Protein AF-A0A377N8A3-F1 (afdb_monomer)

Sequence (223 aa):
MKSSDDNIGCAKEADVVVLAVKPQLMADVCKTLQKDVDFSGKLVLSIAAGVKVARFKELLGDNLNIVRIMPNTPSLVGQGMSGLYAPEEVGQQDRDYTSDLMTAVGKVCWVDSEDGINHVIAAAGSAPAYFFLFMEAMQAEAERLGFSTDTARMLVEQAASGASALVAASPDTPLSTLRENVTSKGGTTFEALKVFTDQKLPEIVSQAMQAAIKRAQEMEKLF

Secondary structure (DSSP, 8-s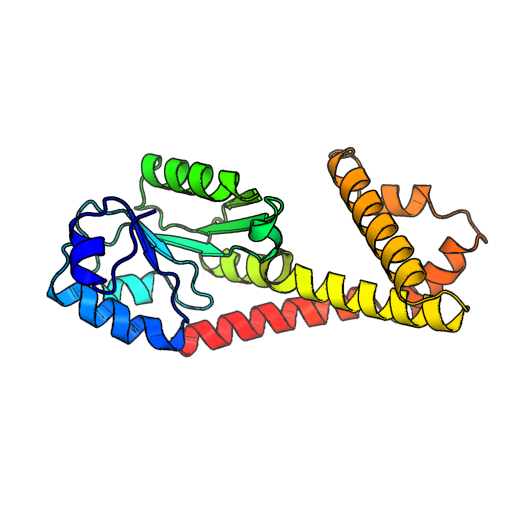tate):
----S-HHHHHHH-SEEEE-S-HHHHHHHHHHHHHH---TTPEEEE--TT--HHHHHHHH-TT-EEEEEE--GGGGGT-EEEEEE--TTS-HHHHHHHHHHHHTTEEEEE-SSTTHHHHHIIIIISHHHHHHHHHHHHHHHHHHTT--HHHHHHHHHHHHHHHHHHHHH-TTS-HHHHHHHT--TTSHHHHHHHHHHHTTHHHHHHHHHHHHHHHHHHHTTT-

Structure (mmCIF, N/CA/C/O backbone):
data_AF-A0A377N8A3-F1
#
_entry.id   AF-A0A377N8A3-F1
#
loop_
_atom_site.group_PDB
_atom_site.id
_atom_site.type_symbol
_atom_site.label_atom_id
_atom_site.label_alt_id
_atom_site.label_comp_id
_atom_site.label_asym_id
_atom_site.label_entity_id
_atom_site.label_seq_id
_atom_site.pdbx_PDB_ins_code
_atom_site.Cartn_x
_atom_site.Cartn_y
_atom_site.Cartn_z
_atom_site.occupancy
_atom_site.B_iso_or_equiv
_atom_site.auth_seq_id
_atom_site.auth_comp_id
_atom_site.auth_asym_id
_atom_site.auth_atom_id
_atom_site.pdbx_PDB_model_num
ATOM 1 N N . MET A 1 1 ? -12.073 -22.723 9.465 1.00 58.19 1 MET A N 1
ATOM 2 C CA . MET A 1 1 ? -12.726 -21.398 9.462 1.00 58.19 1 MET A CA 1
ATOM 3 C C . MET A 1 1 ? -14.223 -21.637 9.606 1.00 58.19 1 MET A C 1
ATOM 5 O O . MET A 1 1 ? -14.750 -22.431 8.838 1.00 58.19 1 MET A O 1
ATOM 9 N N . LYS A 1 2 ? -14.873 -21.076 10.631 1.00 79.56 2 LYS A N 1
ATOM 10 C CA . LYS A 1 2 ? -16.340 -21.088 10.747 1.00 79.56 2 LYS A CA 1
ATOM 11 C C . LYS A 1 2 ? -16.850 -19.800 10.102 1.00 79.56 2 LYS A C 1
ATOM 13 O O . LYS A 1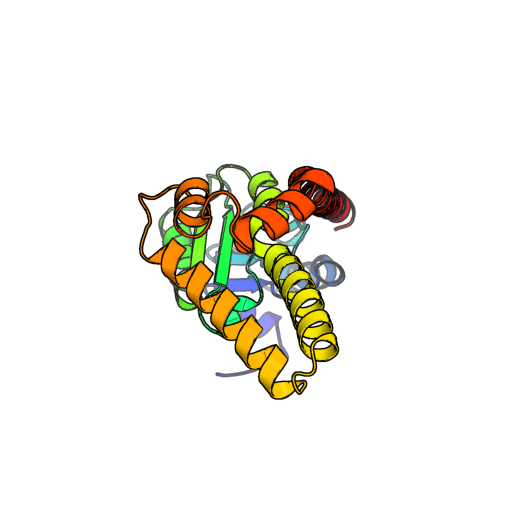 2 ? -16.309 -18.741 10.398 1.00 79.56 2 LYS A O 1
ATOM 18 N N . SER A 1 3 ? -17.828 -19.898 9.212 1.00 88.50 3 SER A N 1
ATOM 19 C CA . SER A 1 3 ? -18.526 -18.749 8.628 1.00 88.50 3 SER A CA 1
ATOM 20 C C . SER A 1 3 ? -19.939 -18.681 9.196 1.00 88.50 3 SER A C 1
ATOM 22 O O . SER A 1 3 ? -20.564 -19.724 9.384 1.00 88.50 3 SER A O 1
ATOM 24 N N . SER A 1 4 ? -20.431 -17.472 9.436 1.00 92.88 4 SER A N 1
ATOM 25 C CA . SER A 1 4 ? -21.786 -17.194 9.914 1.00 92.88 4 SER A CA 1
ATOM 26 C C . SER A 1 4 ? -22.353 -16.010 9.134 1.00 92.88 4 SER A C 1
ATOM 28 O O . SER A 1 4 ? -21.588 -15.155 8.683 1.00 92.88 4 SER A O 1
ATOM 30 N N . ASP A 1 5 ? -23.670 -15.965 8.973 1.00 94.38 5 ASP A N 1
ATOM 31 C CA . ASP A 1 5 ? -24.422 -14.809 8.475 1.00 94.38 5 ASP A CA 1
ATOM 32 C C . ASP A 1 5 ? -24.888 -13.870 9.608 1.00 94.38 5 ASP A C 1
ATOM 34 O O . ASP A 1 5 ? -25.391 -12.779 9.341 1.00 94.38 5 ASP A O 1
ATOM 38 N N . ASP A 1 6 ? -24.660 -14.251 10.869 1.00 95.19 6 ASP A N 1
ATOM 39 C CA . ASP A 1 6 ? -24.940 -13.440 12.054 1.00 95.19 6 ASP A CA 1
ATOM 40 C C . ASP A 1 6 ? -23.701 -12.657 12.520 1.00 95.19 6 ASP A C 1
ATOM 42 O O . ASP A 1 6 ? -22.869 -13.141 13.296 1.00 95.19 6 ASP A O 1
ATOM 46 N N . ASN A 1 7 ? -23.596 -11.405 12.067 1.00 95.88 7 ASN A N 1
ATOM 47 C CA . ASN A 1 7 ? -22.535 -10.490 12.493 1.00 95.88 7 ASN A CA 1
ATOM 48 C C . ASN A 1 7 ? -22.577 -10.192 14.002 1.00 95.88 7 ASN A C 1
ATOM 50 O O . ASN A 1 7 ? -21.521 -10.006 14.608 1.00 95.88 7 ASN A O 1
ATOM 54 N N . ILE A 1 8 ? -23.769 -10.123 14.609 1.00 96.62 8 ILE A N 1
ATOM 55 C CA . ILE A 1 8 ? -23.936 -9.754 16.022 1.00 96.62 8 ILE A CA 1
ATOM 56 C C . ILE A 1 8 ? -23.429 -10.889 16.907 1.00 96.62 8 ILE A C 1
ATOM 58 O O . ILE A 1 8 ? -22.638 -10.642 17.818 1.00 96.62 8 ILE A O 1
ATOM 62 N N . GLY A 1 9 ? -23.849 -12.126 16.626 1.00 96.19 9 GLY A N 1
ATOM 63 C CA . GLY A 1 9 ? -23.375 -13.316 17.330 1.00 96.19 9 GLY A CA 1
ATOM 64 C C . GLY A 1 9 ? -21.852 -13.436 17.282 1.00 96.19 9 GLY A C 1
ATOM 65 O O . GLY A 1 9 ? -21.210 -13.546 18.326 1.00 96.19 9 GLY A O 1
ATOM 66 N N . CYS A 1 10 ? -21.259 -13.291 16.091 1.00 95.69 10 CYS A N 1
ATOM 67 C CA . CYS A 1 10 ? -19.803 -13.303 15.924 1.00 95.69 10 CYS A CA 1
ATOM 68 C C . CYS A 1 10 ? -19.102 -12.203 16.736 1.00 95.69 10 CYS A C 1
ATOM 70 O O . CYS A 1 10 ? -18.108 -12.469 17.407 1.00 95.69 10 CYS A O 1
ATOM 72 N N . ALA A 1 11 ? -19.608 -10.967 16.695 1.00 96.06 11 ALA A N 1
ATOM 73 C CA . ALA A 1 11 ? -18.985 -9.841 17.389 1.00 96.06 11 ALA A CA 1
ATOM 74 C C . ALA A 1 11 ? -19.103 -9.936 18.922 1.00 96.06 11 ALA A C 1
ATOM 76 O O . ALA A 1 11 ? -18.207 -9.479 19.634 1.00 96.06 11 ALA A O 1
ATOM 77 N N . LYS A 1 12 ? -20.169 -10.556 19.449 1.00 95.88 12 LYS A N 1
ATOM 78 C CA . LYS A 1 12 ? -20.318 -10.821 20.891 1.00 95.88 12 LYS A CA 1
ATOM 79 C C . LYS A 1 12 ? -19.225 -11.753 21.411 1.00 95.88 12 LYS A C 1
ATOM 81 O O . LYS A 1 12 ? -18.636 -11.462 22.452 1.00 95.88 12 LYS A O 1
ATOM 86 N N . GLU A 1 13 ? -18.941 -12.826 20.678 1.00 94.88 13 GLU A N 1
ATOM 87 C CA . GLU A 1 13 ? -17.957 -13.847 21.064 1.00 94.88 13 GLU A CA 1
ATOM 88 C C . GLU A 1 13 ? -16.502 -13.433 20.803 1.00 94.88 13 GLU A C 1
ATOM 90 O O . GLU A 1 13 ? -15.593 -13.994 21.406 1.00 94.88 13 GLU A O 1
ATOM 95 N N . ALA A 1 14 ? -16.265 -12.471 19.909 1.00 96.00 14 ALA A N 1
ATOM 96 C CA . ALA A 1 14 ? -14.920 -12.091 19.498 1.00 96.00 14 ALA A CA 1
ATOM 97 C C . ALA A 1 14 ? -14.237 -11.125 20.480 1.00 96.00 14 ALA A C 1
ATOM 99 O O . ALA A 1 14 ? -14.822 -10.113 20.865 1.00 96.00 14 ALA A O 1
ATOM 100 N N . ASP A 1 15 ? -12.968 -11.376 20.800 1.00 96.62 15 ASP A N 1
ATOM 101 C CA . ASP A 1 15 ? -12.103 -10.408 21.496 1.00 96.62 15 ASP A CA 1
ATOM 102 C C . ASP A 1 15 ? -11.636 -9.282 20.553 1.00 96.62 15 ASP A C 1
ATOM 104 O O . ASP A 1 15 ? -11.446 -8.136 20.965 1.00 96.62 15 ASP A O 1
ATOM 108 N N . VAL A 1 16 ? -11.498 -9.605 19.260 1.00 97.75 16 VAL A N 1
ATOM 109 C CA . VAL A 1 16 ? -11.059 -8.693 18.197 1.00 97.75 16 VAL A CA 1
ATOM 110 C C . VAL A 1 16 ? -12.071 -8.699 17.056 1.00 97.75 16 VAL A C 1
ATOM 112 O O . VAL A 1 16 ? -12.385 -9.751 16.498 1.00 97.75 16 VAL A O 1
ATOM 115 N N . VAL A 1 17 ? -12.554 -7.519 16.666 1.00 97.75 17 VAL A N 1
ATOM 116 C CA . VAL A 1 17 ? -13.550 -7.345 15.599 1.00 97.75 17 VAL A CA 1
ATOM 117 C C . VAL A 1 17 ? -12.931 -6.582 14.432 1.00 97.75 17 VAL A C 1
ATOM 119 O O . VAL A 1 17 ? -12.576 -5.414 14.565 1.00 97.75 17 VAL A O 1
ATOM 122 N N . VAL A 1 18 ? -12.842 -7.224 13.264 1.00 97.69 18 VAL A N 1
ATOM 123 C CA . VAL A 1 18 ? -12.347 -6.590 12.032 1.00 97.69 18 VAL A CA 1
ATOM 124 C C . VAL A 1 18 ? -13.515 -6.092 11.180 1.00 97.69 18 VAL A C 1
ATOM 126 O O . VAL A 1 18 ? -14.281 -6.876 10.619 1.00 97.69 18 VAL A O 1
ATOM 129 N N . LEU A 1 19 ? -13.630 -4.775 11.036 1.00 97.75 19 LEU A N 1
ATOM 130 C CA . LEU A 1 19 ? -14.599 -4.107 10.175 1.00 97.75 19 LEU A CA 1
ATOM 131 C C . LEU A 1 19 ? -14.043 -4.011 8.746 1.00 97.75 19 LEU A C 1
ATOM 133 O O . LEU A 1 19 ? -13.264 -3.117 8.409 1.00 97.75 19 LEU A O 1
ATOM 137 N N . ALA A 1 20 ? -14.463 -4.960 7.906 1.00 95.81 20 ALA A N 1
ATOM 138 C CA . ALA A 1 20 ? -13.988 -5.150 6.532 1.00 95.81 20 ALA A CA 1
ATOM 139 C C . ALA A 1 20 ? -15.075 -4.933 5.460 1.00 95.81 20 ALA A C 1
ATOM 141 O O . ALA A 1 20 ? -15.034 -5.522 4.380 1.00 95.81 20 ALA A O 1
ATOM 142 N N . VAL A 1 21 ? -16.072 -4.095 5.753 1.00 95.31 21 VAL A N 1
ATOM 143 C CA . VAL A 1 21 ? -17.125 -3.729 4.794 1.00 95.31 21 VAL A CA 1
ATOM 144 C C . VAL A 1 21 ? -16.750 -2.476 4.008 1.00 95.31 21 VAL A C 1
ATOM 146 O O . VAL A 1 21 ? -15.884 -1.695 4.406 1.00 95.31 21 VAL A O 1
ATOM 149 N N . LYS A 1 22 ? -17.426 -2.257 2.877 1.00 92.19 22 LYS A N 1
ATOM 150 C CA . LYS A 1 22 ? -17.252 -1.025 2.100 1.00 92.19 22 LYS A CA 1
ATOM 151 C C . LYS A 1 22 ? -17.605 0.206 2.959 1.00 92.19 22 LYS A C 1
ATOM 153 O O . LYS A 1 22 ? -18.608 0.139 3.672 1.00 92.19 22 LYS A O 1
ATOM 158 N N . PRO A 1 23 ? -16.880 1.339 2.845 1.00 91.94 23 PRO A N 1
ATOM 159 C CA . PRO A 1 23 ? -17.134 2.537 3.655 1.00 91.94 23 PRO A CA 1
ATOM 160 C C . PRO A 1 23 ? -18.592 3.018 3.628 1.00 91.94 23 PRO A C 1
ATOM 162 O O . PRO A 1 23 ? -19.126 3.408 4.659 1.00 91.94 23 PRO A O 1
ATOM 165 N N . GLN A 1 24 ? -19.276 2.889 2.482 1.00 92.44 24 GLN A N 1
ATOM 166 C CA . GLN A 1 24 ? -20.682 3.293 2.329 1.00 92.44 24 GLN A CA 1
ATOM 167 C C . GLN A 1 24 ? -21.650 2.500 3.221 1.00 92.44 24 GLN A C 1
ATOM 169 O O . GLN A 1 24 ? -22.734 2.984 3.516 1.00 92.44 24 GLN A O 1
ATOM 174 N N . LEU A 1 25 ? -21.279 1.279 3.618 1.00 95.00 25 LEU A N 1
ATOM 175 C CA . LEU A 1 25 ? -22.095 0.394 4.454 1.00 95.00 25 LEU A CA 1
ATOM 176 C C . LEU A 1 25 ? -21.713 0.479 5.937 1.00 95.00 25 LEU A C 1
ATOM 178 O O . LEU A 1 25 ? -22.373 -0.132 6.776 1.00 95.00 25 LEU A O 1
ATOM 182 N N . MET A 1 26 ? -20.641 1.205 6.271 1.00 96.19 26 MET A N 1
ATOM 183 C CA . MET A 1 26 ? -20.045 1.163 7.605 1.00 96.19 26 MET A CA 1
ATOM 184 C C . MET A 1 26 ? -21.010 1.669 8.679 1.00 96.19 26 MET A C 1
ATOM 186 O O . MET A 1 26 ? -21.158 1.035 9.718 1.00 96.19 26 MET A O 1
ATOM 190 N N . ALA A 1 27 ? -21.716 2.771 8.412 1.00 95.12 27 ALA A N 1
ATOM 191 C CA . ALA A 1 27 ? -22.668 3.341 9.362 1.00 95.12 27 ALA A CA 1
ATOM 192 C C . ALA A 1 27 ? -23.809 2.367 9.704 1.00 95.12 27 ALA A C 1
ATOM 194 O O . ALA A 1 27 ? -24.135 2.199 10.878 1.00 95.12 27 ALA A O 1
ATOM 195 N N . ASP A 1 28 ? -24.379 1.690 8.704 1.00 95.56 28 ASP A N 1
ATOM 196 C CA . ASP A 1 28 ? -25.485 0.746 8.903 1.00 95.56 28 ASP A CA 1
ATOM 197 C C . ASP A 1 28 ? -25.039 -0.503 9.675 1.00 95.56 28 ASP A C 1
ATOM 199 O O . ASP A 1 28 ? -25.738 -0.968 10.583 1.00 95.56 28 ASP A O 1
ATOM 203 N N . VAL A 1 29 ? -23.845 -1.017 9.359 1.00 96.44 29 VAL A N 1
ATOM 204 C CA . VAL A 1 29 ? -23.248 -2.157 10.066 1.00 96.44 29 VAL A CA 1
ATOM 205 C C . VAL A 1 29 ? -22.948 -1.787 11.516 1.00 96.44 29 VAL A C 1
ATOM 207 O O . VAL A 1 29 ? -23.413 -2.475 12.424 1.00 96.44 29 VAL A O 1
ATOM 210 N N . CYS A 1 30 ? -22.249 -0.674 11.755 1.00 96.50 30 CYS A N 1
ATOM 211 C CA . CYS A 1 30 ? -21.917 -0.231 13.107 1.00 96.50 30 CYS A CA 1
ATOM 212 C C . CYS A 1 30 ? -23.169 0.052 13.943 1.00 96.50 30 CYS A C 1
ATOM 214 O O . CYS A 1 30 ? -23.241 -0.387 15.084 1.00 96.50 30 CYS A O 1
ATOM 216 N N . LYS A 1 31 ? -24.195 0.695 13.371 1.00 94.25 31 LYS A N 1
ATOM 217 C CA . LYS A 1 31 ? -25.470 0.948 14.062 1.00 94.25 31 LYS A CA 1
ATOM 218 C C . LYS A 1 31 ? -26.193 -0.339 14.458 1.00 94.25 31 LYS A C 1
ATOM 220 O O . LYS A 1 31 ? -26.903 -0.363 15.460 1.00 94.25 31 LYS A O 1
ATOM 225 N N . THR A 1 32 ? -26.060 -1.393 13.659 1.00 95.06 32 THR A N 1
ATOM 226 C CA . THR A 1 32 ? -26.630 -2.706 13.983 1.00 95.06 32 THR A CA 1
ATOM 227 C C . THR A 1 32 ? -25.850 -3.369 15.115 1.00 95.06 32 THR A C 1
ATOM 229 O O . THR A 1 32 ? -26.459 -3.864 16.055 1.00 95.06 32 THR A O 1
ATOM 232 N N . LEU A 1 33 ? -24.516 -3.311 15.076 1.00 96.69 33 LEU A N 1
ATOM 233 C CA . LEU A 1 33 ? -23.656 -3.865 16.125 1.00 96.69 33 LEU A CA 1
ATOM 234 C C . LEU A 1 33 ? -23.819 -3.124 17.459 1.00 96.69 33 LEU A C 1
ATOM 236 O O . LEU A 1 33 ? -23.977 -3.764 18.489 1.00 96.69 33 LEU A O 1
ATOM 240 N N . GLN A 1 34 ? -23.848 -1.792 17.443 1.00 94.75 34 GLN A N 1
ATOM 241 C CA . GLN A 1 34 ? -23.906 -0.946 18.642 1.00 94.75 34 GLN A CA 1
ATOM 242 C C . GLN A 1 34 ? -25.146 -1.195 19.515 1.00 94.75 34 GLN A C 1
ATOM 244 O O . GLN A 1 34 ? -25.105 -0.961 20.719 1.00 94.75 34 GLN A O 1
ATOM 249 N N . LYS A 1 35 ? -26.244 -1.696 18.937 1.00 93.94 35 LYS A N 1
ATOM 250 C CA . LYS A 1 35 ? -27.460 -2.030 19.694 1.00 93.94 35 LYS A CA 1
ATOM 251 C C . LYS A 1 35 ? -27.292 -3.237 20.607 1.00 93.94 35 LYS A C 1
ATOM 253 O O . LYS A 1 35 ? -27.930 -3.292 21.653 1.00 93.94 35 LYS A O 1
ATOM 258 N N . ASP A 1 36 ? -26.485 -4.204 20.185 1.00 95.50 36 ASP A N 1
ATOM 259 C CA . A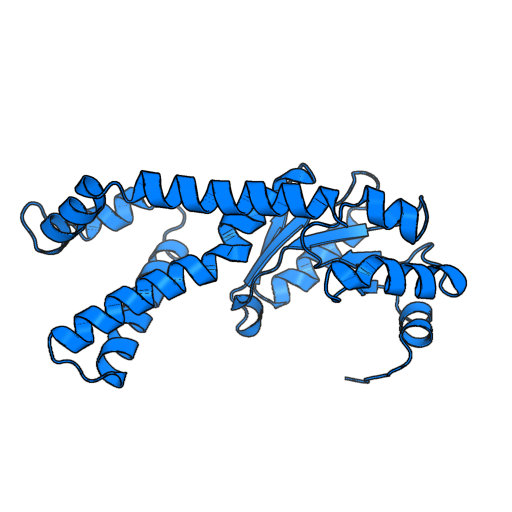SP A 1 36 ? -26.485 -5.548 20.759 1.00 95.50 36 ASP A CA 1
ATOM 260 C C . ASP A 1 36 ? -25.098 -6.013 21.217 1.00 95.50 36 ASP A C 1
ATOM 262 O O . ASP A 1 36 ? -25.003 -7.013 21.926 1.00 95.50 36 ASP A O 1
ATOM 266 N N . VAL A 1 37 ? -24.024 -5.328 20.823 1.00 96.38 37 VAL A N 1
ATOM 267 C CA . VAL A 1 37 ? -22.636 -5.701 21.114 1.00 96.38 37 VAL A CA 1
ATOM 268 C C . VAL A 1 37 ? -22.016 -4.670 22.049 1.00 96.38 37 VAL A C 1
ATOM 270 O O . VAL A 1 37 ? -21.941 -3.488 21.720 1.00 96.38 37 VAL A O 1
ATOM 273 N N . ASP A 1 38 ? -21.521 -5.134 23.195 1.00 94.56 38 ASP A N 1
ATOM 274 C CA . ASP A 1 38 ? -20.656 -4.333 24.058 1.00 94.56 38 ASP A CA 1
ATOM 275 C C . ASP A 1 38 ? -19.218 -4.391 23.534 1.00 94.56 38 ASP A C 1
ATOM 277 O O . ASP A 1 38 ? -18.608 -5.461 23.474 1.00 94.56 38 ASP A O 1
ATOM 281 N N . PHE A 1 39 ? -18.692 -3.239 23.126 1.00 95.25 39 PHE A N 1
ATOM 282 C CA . PHE A 1 39 ? -17.310 -3.098 22.665 1.00 95.25 39 PHE A CA 1
ATOM 283 C C . PHE A 1 39 ? -16.325 -2.800 23.800 1.00 95.25 39 PHE A C 1
ATOM 285 O O . PHE A 1 39 ? -15.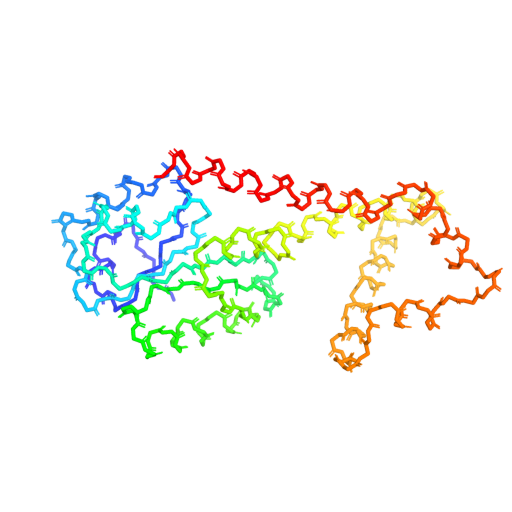121 -2.720 23.552 1.00 95.25 39 PHE A O 1
ATOM 292 N N . SER A 1 40 ? -16.795 -2.666 25.043 1.00 90.88 40 SER A N 1
ATOM 293 C CA . SER A 1 40 ? -15.918 -2.485 26.197 1.00 90.88 40 SER A CA 1
ATOM 294 C C . SER A 1 40 ? -14.982 -3.690 26.335 1.00 90.88 40 SER A C 1
ATOM 296 O O . SER A 1 40 ? -15.419 -4.829 26.475 1.00 90.88 40 SER A O 1
ATOM 298 N N . GLY A 1 41 ? -13.674 -3.438 26.268 1.00 89.75 41 GLY A N 1
ATOM 299 C CA . GLY A 1 41 ? -12.646 -4.480 26.344 1.00 89.75 41 GLY A CA 1
ATOM 300 C C . GLY A 1 41 ? -12.411 -5.267 25.050 1.00 89.75 41 GLY A C 1
ATOM 301 O O . GLY A 1 41 ? -11.592 -6.180 25.063 1.00 89.75 41 GLY A O 1
ATOM 302 N N . LYS A 1 42 ? -13.081 -4.921 23.942 1.00 96.62 42 LYS A N 1
ATOM 303 C CA . LYS A 1 42 ? -12.805 -5.489 22.614 1.00 96.62 42 LYS A CA 1
ATOM 304 C C . LYS A 1 42 ? -11.873 -4.576 21.825 1.00 96.62 42 LYS A C 1
ATOM 306 O O . LYS A 1 42 ? -11.978 -3.355 21.917 1.00 96.62 42 LYS A O 1
ATOM 311 N N . LEU A 1 43 ? -11.017 -5.163 20.994 1.00 98.31 43 LEU A N 1
ATOM 312 C CA . LEU A 1 43 ? -10.220 -4.426 20.014 1.00 98.31 43 LEU A CA 1
ATOM 313 C C . LEU A 1 43 ? -10.968 -4.360 18.680 1.00 98.31 43 LEU A C 1
ATOM 315 O O . LEU A 1 43 ? -11.309 -5.386 18.092 1.00 98.31 43 LEU A O 1
ATOM 319 N N . VAL A 1 44 ? -11.199 -3.153 18.171 1.00 98.44 44 VAL A N 1
ATOM 320 C CA . VAL A 1 44 ? -11.790 -2.939 16.848 1.00 98.44 44 VAL A CA 1
ATOM 321 C C . VAL A 1 44 ? -10.704 -2.582 15.845 1.00 98.44 44 VAL A C 1
ATOM 323 O O . VAL A 1 44 ? -9.955 -1.627 16.019 1.00 98.44 44 VAL A O 1
ATOM 326 N N . LEU A 1 45 ? -10.641 -3.331 14.751 1.00 98.62 45 LEU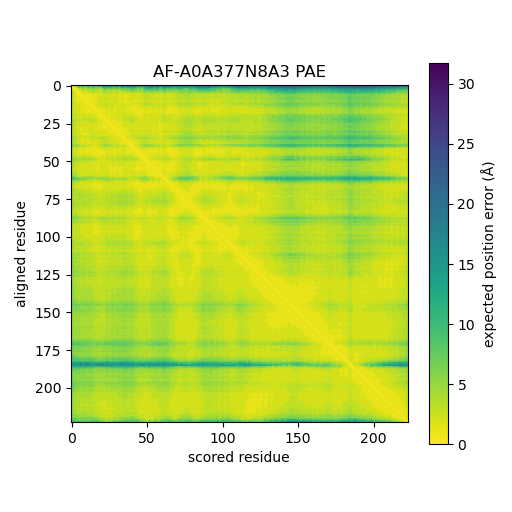 A N 1
ATOM 327 C CA . LEU A 1 45 ? -9.747 -3.065 13.631 1.00 98.62 45 LEU A CA 1
ATOM 328 C C . LEU A 1 45 ? -10.586 -2.638 12.433 1.00 98.62 45 LEU A C 1
ATOM 330 O O . LEU A 1 45 ? -11.546 -3.317 12.084 1.00 98.62 45 LEU A O 1
ATOM 334 N N . SER A 1 46 ? -10.237 -1.541 11.771 1.00 98.00 46 SER A N 1
ATOM 335 C CA . SER A 1 46 ? -10.957 -1.093 10.573 1.00 98.00 46 SER A CA 1
ATOM 336 C C . SER A 1 46 ? -10.025 -0.995 9.381 1.00 98.00 46 SER A C 1
ATOM 338 O O . SER A 1 46 ? -9.037 -0.269 9.444 1.00 98.00 46 SER A O 1
ATOM 340 N N . ILE A 1 47 ? -10.375 -1.672 8.283 1.00 96.44 47 ILE A N 1
ATOM 341 C CA . ILE A 1 47 ? -9.664 -1.561 6.997 1.00 96.44 47 ILE A CA 1
ATOM 342 C C . ILE A 1 47 ? -10.351 -0.596 6.016 1.00 96.44 47 ILE A C 1
ATOM 344 O O . ILE A 1 47 ? -10.018 -0.549 4.830 1.00 96.44 47 ILE A O 1
ATOM 348 N N . ALA A 1 48 ? -11.360 0.146 6.479 1.00 93.56 48 ALA A N 1
ATOM 349 C CA . ALA A 1 48 ? -12.143 1.024 5.624 1.00 93.56 48 ALA A CA 1
ATOM 350 C C . ALA A 1 48 ? -11.409 2.337 5.325 1.00 93.56 48 ALA A C 1
ATOM 352 O O . ALA A 1 48 ? -11.075 3.127 6.214 1.00 93.56 48 ALA A O 1
ATOM 353 N N . ALA A 1 49 ? -11.220 2.606 4.035 1.00 90.62 49 ALA A N 1
ATOM 354 C CA . ALA A 1 49 ? -10.707 3.884 3.576 1.00 90.62 49 ALA A CA 1
ATOM 355 C C . ALA A 1 49 ? -11.707 5.015 3.841 1.00 90.62 49 ALA A C 1
ATOM 357 O O . ALA A 1 49 ? -12.902 4.877 3.583 1.00 90.62 49 ALA A O 1
ATOM 358 N N . GLY A 1 50 ? -11.194 6.152 4.311 1.00 90.44 50 GLY A N 1
ATOM 359 C CA . GLY A 1 50 ? -11.983 7.368 4.480 1.00 90.44 50 GLY A CA 1
ATOM 360 C C . GLY A 1 50 ? -12.990 7.356 5.631 1.00 90.44 50 GLY A C 1
ATOM 361 O O . GLY A 1 50 ? -13.907 8.154 5.588 1.00 90.44 50 GLY A O 1
ATOM 362 N N . VAL A 1 51 ? -12.858 6.488 6.640 1.00 95.44 51 VAL A N 1
ATOM 363 C CA . VAL A 1 51 ? -13.678 6.564 7.867 1.00 95.44 51 VAL A CA 1
ATOM 364 C C . VAL A 1 51 ? -12.761 6.852 9.050 1.00 95.44 51 VAL A C 1
ATOM 366 O O . VAL A 1 51 ? -11.932 6.007 9.391 1.00 95.44 51 VAL A O 1
ATOM 369 N N . LYS A 1 52 ? -12.875 8.044 9.649 1.00 96.62 52 LYS A N 1
ATOM 370 C CA . LYS A 1 52 ? -12.013 8.467 10.765 1.00 96.62 52 LYS A CA 1
ATOM 371 C C . LYS A 1 52 ? -12.381 7.789 12.087 1.00 96.62 52 LYS A C 1
ATOM 373 O O . LYS A 1 52 ? -13.517 7.365 12.283 1.00 96.62 52 LYS A O 1
ATOM 378 N N . VAL A 1 53 ? -11.445 7.739 13.033 1.00 97.31 53 VAL A N 1
ATOM 379 C CA . VAL A 1 53 ? -11.657 7.216 14.391 1.00 97.31 53 VAL A CA 1
ATOM 380 C C . VAL A 1 53 ? -12.814 7.935 15.076 1.00 97.31 53 VAL A C 1
ATOM 382 O O . VAL A 1 53 ? -13.660 7.276 15.673 1.00 97.31 53 VAL A O 1
ATOM 385 N N . ALA A 1 54 ? -12.893 9.263 14.946 1.00 96.38 54 ALA A N 1
ATOM 386 C CA . ALA A 1 54 ? -13.997 10.046 15.502 1.00 96.38 54 ALA A CA 1
ATOM 387 C C . ALA A 1 54 ? -15.362 9.519 15.029 1.00 96.38 54 ALA A C 1
ATOM 389 O O . ALA A 1 54 ? -16.269 9.330 15.834 1.00 96.38 54 ALA A O 1
ATOM 390 N N . ARG A 1 55 ? -15.470 9.164 13.744 1.00 96.31 55 ARG A N 1
ATOM 391 C CA . ARG A 1 55 ? -16.692 8.601 13.174 1.00 96.31 55 ARG A CA 1
ATOM 392 C C . ARG A 1 55 ? -17.027 7.225 13.748 1.00 96.31 55 ARG A C 1
ATOM 394 O O . ARG A 1 55 ? -18.191 6.927 13.994 1.00 96.31 55 ARG A O 1
ATOM 401 N N . PHE A 1 56 ? -16.025 6.386 13.999 1.00 96.94 56 PHE A N 1
ATOM 402 C CA . PHE A 1 56 ? -16.242 5.112 14.686 1.00 96.94 56 PHE A CA 1
ATOM 403 C C . PHE A 1 56 ? -16.684 5.300 16.138 1.00 96.94 56 PHE A C 1
ATOM 405 O O . PHE A 1 56 ? -17.597 4.599 16.565 1.00 96.94 56 PHE A O 1
ATOM 412 N N . LYS A 1 57 ? -16.104 6.262 16.867 1.00 96.19 57 LYS A N 1
ATOM 413 C CA . LYS A 1 57 ? -16.529 6.606 18.232 1.00 96.19 57 LYS A CA 1
ATOM 414 C C . LYS A 1 57 ? -17.986 7.093 18.260 1.00 96.19 57 LYS A C 1
ATOM 416 O O . LYS A 1 57 ? -18.766 6.617 19.074 1.00 96.19 57 LYS A O 1
ATOM 421 N N . GLU A 1 58 ? -18.410 7.911 17.295 1.00 95.56 58 GLU A N 1
ATOM 422 C CA . GLU A 1 58 ? -19.827 8.296 17.148 1.00 95.56 58 GLU A CA 1
ATOM 423 C C . GLU A 1 58 ? -20.761 7.100 16.894 1.00 95.56 58 GLU A C 1
ATOM 425 O O . GLU A 1 58 ? -21.895 7.076 17.372 1.00 95.56 58 GLU A O 1
ATOM 430 N N . LEU A 1 59 ? -20.313 6.127 16.095 1.00 95.12 59 LEU A N 1
ATOM 431 C CA . LEU A 1 59 ? -21.137 4.996 15.667 1.00 95.12 59 LEU A CA 1
ATOM 432 C C . LEU A 1 59 ? -21.192 3.853 16.689 1.00 95.12 59 LEU A C 1
ATOM 434 O O . LEU A 1 59 ? -22.211 3.169 16.763 1.00 95.12 59 LEU A O 1
ATOM 438 N N . LEU A 1 60 ? -20.102 3.614 17.423 1.00 95.75 60 LEU A N 1
ATOM 439 C CA . LEU A 1 60 ? -19.918 2.452 18.301 1.00 95.75 60 LEU A CA 1
ATOM 440 C C . LEU A 1 60 ? -19.752 2.825 19.786 1.00 95.75 60 LEU A C 1
ATOM 442 O O . LEU A 1 60 ? -19.880 1.948 20.635 1.00 95.75 60 LEU A O 1
ATOM 446 N N . GLY A 1 61 ? -19.518 4.102 20.105 1.00 92.88 61 GLY A N 1
ATOM 447 C CA . GLY A 1 61 ? -19.341 4.628 21.463 1.00 92.88 61 GLY A CA 1
ATOM 448 C C . GLY A 1 61 ? -17.959 5.250 21.709 1.00 92.88 61 GLY A C 1
ATOM 449 O O . GLY A 1 61 ? -16.966 4.863 21.098 1.00 92.88 61 GLY A O 1
ATOM 450 N N . ASP A 1 62 ? -17.879 6.203 22.641 1.00 87.81 62 ASP A N 1
ATOM 451 C CA . ASP A 1 62 ? -16.670 7.019 22.865 1.00 87.81 62 ASP A CA 1
ATOM 452 C C . ASP A 1 62 ? -15.461 6.231 23.402 1.00 87.81 62 ASP A C 1
ATOM 454 O O . ASP A 1 62 ? -14.316 6.559 23.083 1.00 87.81 62 ASP A O 1
ATOM 458 N N . ASN A 1 63 ? -15.705 5.162 24.168 1.00 87.56 63 ASN A N 1
ATOM 459 C CA . ASN A 1 63 ? -14.672 4.320 24.789 1.00 87.56 63 ASN A CA 1
ATOM 460 C C . ASN A 1 63 ? -14.139 3.220 23.849 1.00 87.56 63 ASN A C 1
ATOM 462 O O . ASN A 1 63 ? -13.709 2.160 24.305 1.00 87.56 63 ASN A O 1
ATOM 466 N N . LEU A 1 64 ? -14.202 3.440 22.534 1.00 95.19 64 LEU A N 1
ATOM 467 C CA . LEU A 1 64 ? -13.803 2.452 21.542 1.00 95.19 64 LEU A CA 1
ATOM 468 C C . LEU A 1 64 ? -12.279 2.307 21.469 1.00 95.19 64 LEU A C 1
ATOM 470 O O . LEU A 1 64 ? -11.570 3.251 21.113 1.00 95.19 64 LEU A O 1
ATOM 474 N N . ASN A 1 65 ? -11.793 1.095 21.720 1.00 97.12 65 ASN A N 1
ATOM 475 C CA . ASN A 1 65 ? -10.404 0.722 21.491 1.00 97.12 65 ASN A CA 1
ATOM 476 C C . ASN A 1 65 ? -10.220 0.330 20.017 1.00 97.12 65 ASN A C 1
ATOM 478 O O . ASN A 1 65 ? -10.600 -0.770 19.612 1.00 97.12 65 ASN A O 1
ATOM 482 N N . ILE A 1 66 ? -9.725 1.257 19.193 1.00 98.19 66 ILE A N 1
ATOM 483 C CA . ILE A 1 66 ? -9.732 1.117 17.731 1.00 98.19 66 ILE A CA 1
ATOM 484 C C . ILE A 1 66 ? -8.381 1.403 17.081 1.00 98.19 66 ILE A C 1
ATOM 486 O O . ILE A 1 66 ? -7.762 2.438 17.321 1.00 98.19 66 ILE A O 1
ATOM 490 N N . VAL A 1 67 ? -7.993 0.526 16.153 1.00 98.69 67 VAL A N 1
ATOM 491 C CA . VAL A 1 67 ? -6.875 0.740 15.229 1.00 98.69 67 VAL A CA 1
ATOM 492 C C . VAL A 1 67 ? -7.408 0.818 13.799 1.00 98.69 67 VAL A C 1
ATOM 494 O O . VAL A 1 67 ? -8.119 -0.068 13.314 1.00 98.69 67 VAL A O 1
ATOM 497 N N . ARG A 1 68 ? -7.054 1.893 13.095 1.00 98.31 68 ARG A N 1
ATOM 498 C CA . ARG A 1 68 ? -7.254 2.006 11.651 1.00 98.31 68 ARG A CA 1
ATOM 499 C C . ARG A 1 68 ? -6.090 1.349 10.929 1.00 98.31 68 ARG A C 1
ATOM 501 O O . ARG A 1 68 ? -4.929 1.588 11.250 1.00 98.31 68 ARG A O 1
ATOM 508 N N . ILE A 1 69 ? -6.426 0.561 9.921 1.00 98.31 69 ILE A N 1
ATOM 509 C CA . ILE A 1 69 ? -5.502 -0.202 9.098 1.00 98.31 69 ILE A CA 1
ATOM 510 C C . ILE A 1 69 ? -5.751 0.196 7.646 1.00 98.31 69 ILE A C 1
ATOM 512 O O . ILE A 1 69 ? -6.885 0.231 7.179 1.00 98.31 69 ILE A O 1
ATOM 516 N N . MET A 1 70 ? -4.692 0.480 6.904 1.00 97.38 70 MET A N 1
ATOM 517 C CA . MET A 1 70 ? -4.748 0.692 5.464 1.00 97.38 70 MET A CA 1
ATOM 518 C C . MET A 1 70 ? -3.894 -0.364 4.769 1.00 97.38 70 MET A C 1
ATOM 520 O O . MET A 1 70 ? -2.716 -0.101 4.515 1.00 97.38 70 MET A O 1
ATOM 524 N N . PRO A 1 71 ? -4.446 -1.567 4.524 1.00 96.75 71 PRO A N 1
ATOM 525 C CA . PRO A 1 71 ? -3.735 -2.626 3.827 1.00 96.75 71 PRO A CA 1
ATOM 526 C C . PRO A 1 71 ? -3.730 -2.370 2.314 1.00 96.75 71 PRO A C 1
ATOM 528 O O . PRO A 1 71 ? -4.378 -1.451 1.807 1.00 96.75 71 PRO A O 1
ATOM 531 N N . ASN A 1 72 ? -3.047 -3.235 1.570 1.00 97.12 72 ASN A N 1
ATOM 532 C CA . ASN A 1 72 ? -3.092 -3.253 0.113 1.00 97.12 72 ASN A CA 1
ATOM 533 C C . ASN A 1 72 ? -3.256 -4.684 -0.429 1.00 97.12 72 ASN A C 1
ATOM 535 O O . ASN A 1 72 ? -3.129 -5.675 0.287 1.00 97.12 72 ASN A O 1
ATOM 539 N N . THR A 1 73 ? -3.588 -4.810 -1.713 1.00 96.06 73 THR A N 1
ATOM 540 C CA . THR A 1 73 ? -3.926 -6.108 -2.320 1.00 96.06 73 THR A CA 1
ATOM 541 C C . THR A 1 73 ? -2.786 -7.140 -2.362 1.00 96.06 73 THR A C 1
ATOM 543 O O . THR A 1 73 ? -3.102 -8.328 -2.262 1.00 96.06 73 THR A O 1
ATOM 546 N N . PRO A 1 74 ? -1.485 -6.771 -2.420 1.00 97.19 74 PRO A N 1
ATOM 547 C CA . PRO A 1 74 ? -0.384 -7.726 -2.259 1.00 97.19 74 PRO A CA 1
ATOM 548 C C . PRO A 1 74 ? -0.397 -8.547 -0.957 1.00 97.19 74 PRO A C 1
ATOM 550 O O . PRO A 1 74 ? 0.291 -9.567 -0.884 1.00 97.19 74 PRO A O 1
ATOM 553 N N . SER A 1 75 ? -1.215 -8.188 0.042 1.00 96.88 75 SER A N 1
ATOM 554 C CA . SER A 1 75 ? -1.471 -9.042 1.210 1.00 96.88 75 SER A CA 1
ATOM 555 C C . SER A 1 75 ? -1.954 -10.452 0.847 1.00 96.88 75 SER A C 1
ATOM 557 O O . SER A 1 75 ? -1.651 -11.397 1.570 1.00 96.88 75 SER A O 1
ATOM 559 N N . LEU A 1 76 ? -2.628 -10.632 -0.298 1.00 95.56 76 LEU A N 1
ATOM 560 C CA . LEU A 1 76 ? -3.077 -11.946 -0.791 1.00 95.56 76 LEU A CA 1
ATOM 561 C C . LEU A 1 76 ? -1.927 -12.928 -1.070 1.00 95.56 76 LEU A C 1
ATOM 563 O O . LEU A 1 76 ? -2.152 -14.135 -1.108 1.00 95.56 76 LEU A O 1
ATOM 567 N N . VAL A 1 77 ? -0.712 -12.415 -1.270 1.00 96.19 77 VAL A N 1
ATOM 568 C CA . VAL A 1 77 ? 0.505 -13.206 -1.515 1.00 96.19 77 VAL A CA 1
ATOM 569 C C . VAL A 1 77 ? 1.563 -12.985 -0.427 1.00 96.19 77 VAL A C 1
ATOM 571 O O . VAL A 1 77 ? 2.740 -13.271 -0.634 1.00 96.19 77 VAL A O 1
ATOM 574 N N . GLY A 1 78 ? 1.163 -12.447 0.731 1.00 96.62 78 GLY A N 1
ATOM 575 C CA . GLY A 1 78 ? 2.057 -12.199 1.868 1.00 96.62 78 GLY A CA 1
ATOM 576 C C . GLY A 1 78 ? 3.089 -11.086 1.646 1.00 96.62 78 GLY A C 1
ATOM 577 O O . GLY A 1 78 ? 4.047 -10.986 2.404 1.00 96.62 78 GLY A O 1
ATOM 578 N N . GLN A 1 79 ? 2.920 -10.258 0.610 1.00 97.19 79 GLN A N 1
ATOM 579 C CA . GLN A 1 79 ? 3.812 -9.135 0.279 1.00 97.19 79 GLN A CA 1
ATOM 580 C C . GLN A 1 79 ? 3.107 -7.787 0.476 1.00 97.19 79 GLN A C 1
ATOM 582 O O . GLN A 1 79 ? 3.378 -6.814 -0.228 1.00 97.19 79 GLN A O 1
ATOM 587 N N . GLY A 1 80 ? 2.153 -7.738 1.405 1.00 97.56 80 GLY A N 1
ATOM 588 C CA . GLY A 1 80 ? 1.384 -6.542 1.700 1.00 97.56 80 GLY A CA 1
ATOM 589 C C . GLY A 1 80 ? 2.198 -5.435 2.364 1.00 97.56 80 GLY A C 1
ATOM 590 O O . GLY A 1 80 ? 3.283 -5.647 2.906 1.00 97.56 80 GLY A O 1
ATOM 591 N N . MET A 1 81 ? 1.618 -4.242 2.375 1.00 98.06 81 MET A N 1
ATOM 592 C CA . MET A 1 81 ? 2.019 -3.138 3.239 1.00 98.06 81 MET A CA 1
ATOM 593 C C . MET A 1 81 ? 0.765 -2.577 3.902 1.00 98.06 81 MET A C 1
ATOM 595 O O . MET A 1 81 ? -0.207 -2.269 3.212 1.00 98.06 81 MET A O 1
ATOM 599 N N . SER A 1 82 ? 0.796 -2.444 5.226 1.00 98.31 82 SER A N 1
ATOM 600 C CA . SER A 1 82 ? -0.321 -1.921 6.013 1.00 98.31 82 SER A CA 1
ATOM 601 C C . SER A 1 82 ? 0.090 -0.686 6.802 1.00 98.31 82 SER A C 1
ATOM 603 O O . SER A 1 82 ? 0.973 -0.757 7.655 1.00 98.31 82 SER A O 1
ATOM 605 N N . GLY A 1 83 ? -0.566 0.443 6.538 1.00 98.31 83 GLY A N 1
ATOM 606 C CA . GLY A 1 83 ? -0.472 1.626 7.397 1.00 98.31 83 GLY A CA 1
ATOM 607 C C . GLY A 1 83 ? -1.332 1.449 8.634 1.00 98.31 83 GLY A C 1
ATOM 608 O O . GLY A 1 83 ? -2.491 1.067 8.493 1.00 98.31 83 GLY A O 1
ATOM 609 N N . LEU A 1 84 ? -0.794 1.727 9.814 1.00 98.62 84 LEU A N 1
ATOM 610 C CA . LEU A 1 84 ? -1.477 1.547 11.090 1.00 98.62 84 LEU A CA 1
ATOM 611 C C . LEU A 1 84 ? -1.554 2.877 11.832 1.00 98.62 84 LEU A C 1
ATOM 613 O O . LEU A 1 84 ? -0.550 3.572 11.979 1.00 98.62 84 LEU A O 1
ATOM 617 N N . TYR A 1 85 ? -2.743 3.217 12.314 1.00 98.69 85 TYR A N 1
ATOM 618 C CA . TYR A 1 85 ? -2.967 4.382 13.160 1.00 98.69 85 TYR A CA 1
ATOM 619 C C . TYR A 1 85 ? -3.888 4.025 14.317 1.00 98.69 85 TYR A C 1
ATOM 621 O O . TYR A 1 85 ? -4.923 3.389 14.121 1.00 98.69 85 TYR A O 1
ATOM 629 N N . ALA A 1 86 ? -3.546 4.502 15.507 1.00 98.25 86 ALA A N 1
ATOM 630 C CA . ALA A 1 86 ? -4.384 4.387 16.686 1.00 98.25 86 ALA A CA 1
ATOM 631 C C . ALA A 1 86 ? -4.246 5.650 17.551 1.00 98.25 86 ALA A C 1
ATOM 633 O O . ALA A 1 86 ? -3.132 6.181 17.651 1.00 98.25 86 ALA A O 1
ATOM 634 N N . PRO A 1 87 ? -5.329 6.112 18.205 1.00 97.19 87 PRO A N 1
ATOM 635 C CA . PRO A 1 87 ? -5.252 7.137 19.245 1.00 97.19 87 PRO A CA 1
ATOM 636 C C . PRO A 1 87 ? -4.273 6.764 20.362 1.00 97.19 87 PRO A C 1
ATOM 638 O O . PRO A 1 87 ? -3.989 5.584 20.584 1.00 97.19 87 PRO A O 1
ATOM 641 N N . GLU A 1 88 ? -3.776 7.760 21.094 1.00 95.25 88 GLU A N 1
ATOM 642 C CA . GLU A 1 88 ? -2.851 7.544 22.219 1.00 95.25 88 GLU A CA 1
ATOM 643 C C . GLU A 1 88 ? -3.469 6.679 23.325 1.00 95.25 88 GLU A C 1
ATOM 645 O O . GLU A 1 88 ? -2.754 5.942 23.997 1.00 95.25 88 GLU A O 1
ATOM 650 N N . GLU A 1 89 ? -4.799 6.709 23.467 1.00 94.50 89 GLU A N 1
ATOM 651 C CA . GLU A 1 89 ? -5.528 5.885 24.440 1.00 94.50 89 GLU A CA 1
ATOM 652 C C . GLU A 1 89 ? -5.427 4.371 24.175 1.00 94.50 89 GLU A C 1
ATOM 654 O O . GLU A 1 89 ? -5.658 3.576 25.086 1.00 94.50 89 GLU A O 1
ATOM 659 N N . VAL A 1 90 ? -5.104 3.957 22.943 1.00 97.00 90 VAL A N 1
ATOM 660 C CA . VAL A 1 90 ? -4.967 2.539 22.580 1.00 97.00 90 VAL A CA 1
ATOM 661 C C . VAL A 1 90 ? -3.657 1.998 23.140 1.00 97.00 90 VAL A C 1
ATOM 663 O O . VAL A 1 90 ? -2.568 2.418 22.731 1.00 97.00 90 VAL A O 1
ATOM 666 N N . GLY A 1 91 ? -3.780 1.043 24.062 1.00 96.81 91 GLY A N 1
ATOM 667 C CA . GLY A 1 91 ? -2.659 0.450 24.782 1.00 96.81 91 GLY A CA 1
ATOM 668 C C . GLY A 1 91 ? -1.670 -0.291 23.880 1.00 96.81 91 GLY A C 1
ATOM 669 O O . GLY A 1 91 ? -2.008 -0.781 22.801 1.00 96.81 91 GLY A O 1
ATOM 670 N N . GLN A 1 92 ? -0.426 -0.415 24.352 1.00 97.69 92 GLN A N 1
ATOM 671 C CA . GLN A 1 92 ? 0.655 -1.035 23.580 1.00 97.69 92 GLN A CA 1
ATOM 672 C C . GLN A 1 92 ? 0.358 -2.493 23.203 1.00 97.69 92 GLN A C 1
ATOM 674 O O . GLN A 1 92 ? 0.666 -2.899 22.090 1.00 97.69 92 GLN A O 1
ATOM 679 N N . GLN A 1 93 ? -0.312 -3.252 24.076 1.00 97.81 93 GLN A N 1
ATOM 680 C CA . GLN A 1 93 ? -0.680 -4.646 23.810 1.00 97.81 93 GLN A CA 1
ATOM 681 C C . GLN A 1 93 ? -1.530 -4.800 22.537 1.00 97.81 93 GLN A C 1
ATOM 683 O O . GLN A 1 93 ? -1.286 -5.705 21.742 1.00 97.81 93 GLN A O 1
ATOM 688 N N . ASP A 1 94 ? -2.493 -3.905 22.310 1.00 98.19 94 ASP A N 1
ATOM 689 C CA . ASP A 1 94 ? -3.364 -3.956 21.131 1.00 98.19 94 ASP A CA 1
ATOM 690 C C . ASP A 1 94 ? -2.659 -3.465 19.864 1.00 98.19 94 ASP A C 1
ATOM 692 O O . ASP A 1 94 ? -2.909 -3.966 18.762 1.00 98.19 94 ASP A O 1
ATOM 696 N N . ARG A 1 95 ? -1.734 -2.508 20.013 1.00 98.50 95 ARG A N 1
ATOM 697 C CA . ARG A 1 95 ? -0.845 -2.071 18.927 1.00 98.50 95 ARG A CA 1
ATOM 698 C C . ARG A 1 95 ? 0.074 -3.212 18.486 1.00 98.50 95 ARG A C 1
ATOM 700 O O . ARG A 1 95 ? 0.197 -3.466 17.286 1.00 98.50 95 ARG A O 1
ATOM 707 N N . ASP A 1 96 ? 0.667 -3.929 19.434 1.00 98.38 96 ASP A N 1
ATOM 708 C CA . ASP A 1 96 ? 1.535 -5.077 19.162 1.00 98.38 96 ASP A CA 1
ATOM 709 C C . ASP A 1 96 ? 0.737 -6.210 18.512 1.00 98.38 96 ASP A C 1
ATOM 711 O O . ASP A 1 96 ? 1.109 -6.677 17.438 1.00 98.38 96 ASP A O 1
ATOM 715 N N . TYR A 1 97 ? -0.435 -6.551 19.062 1.00 98.44 97 TYR A N 1
ATOM 716 C CA . TYR A 1 97 ? -1.331 -7.544 18.465 1.00 98.44 97 TYR A CA 1
ATOM 717 C C . TYR A 1 97 ? -1.705 -7.191 17.018 1.00 98.44 97 TYR A C 1
ATOM 719 O O . TYR A 1 97 ? -1.647 -8.039 16.126 1.00 98.44 97 TYR A O 1
ATOM 727 N N . THR A 1 98 ? -2.065 -5.929 16.761 1.00 98.50 98 THR A N 1
ATOM 728 C CA . THR A 1 98 ? -2.404 -5.477 15.404 1.00 98.50 98 THR A CA 1
ATOM 729 C C . THR A 1 98 ? -1.198 -5.566 14.470 1.00 98.50 98 THR A C 1
ATOM 731 O O . THR A 1 98 ? -1.339 -5.956 13.310 1.00 98.50 98 THR A O 1
ATOM 734 N N . SER A 1 99 ? -0.006 -5.236 14.968 1.00 98.44 99 SER A N 1
ATOM 735 C CA . SER A 1 99 ? 1.237 -5.343 14.202 1.00 98.44 99 SER A CA 1
ATOM 736 C C . SER A 1 99 ? 1.539 -6.792 13.835 1.00 98.44 99 SER A C 1
ATOM 738 O O . SER A 1 99 ? 1.816 -7.066 12.667 1.00 98.44 99 SER A O 1
ATOM 740 N N . ASP A 1 100 ? 1.424 -7.719 14.785 1.00 98.12 100 ASP A N 1
ATOM 741 C CA . ASP A 1 100 ? 1.646 -9.151 14.570 1.00 98.12 100 ASP A CA 1
ATOM 742 C C . ASP A 1 100 ? 0.646 -9.724 13.562 1.00 98.12 100 ASP A C 1
ATOM 744 O O . ASP A 1 100 ? 1.032 -10.404 12.605 1.00 98.12 100 ASP A O 1
ATOM 748 N N . LEU A 1 101 ? -0.636 -9.379 13.721 1.00 97.31 101 LEU A N 1
ATOM 749 C CA . LEU A 1 101 ? -1.697 -9.787 12.805 1.00 97.31 101 LEU A CA 1
ATOM 750 C C . LEU A 1 101 ? -1.409 -9.328 11.372 1.00 97.31 101 LEU A C 1
ATOM 752 O O . LEU A 1 101 ? -1.508 -10.117 10.432 1.00 97.31 101 LEU A O 1
ATOM 756 N N . MET A 1 102 ? -1.047 -8.057 11.191 1.00 97.88 102 MET A N 1
ATOM 757 C CA . MET A 1 102 ? -0.824 -7.499 9.856 1.00 97.88 102 MET A CA 1
ATOM 758 C C . MET A 1 102 ? 0.529 -7.904 9.261 1.00 97.88 102 MET A C 1
ATOM 760 O O . MET A 1 102 ? 0.657 -7.987 8.038 1.00 97.88 102 MET A O 1
ATOM 764 N N . THR A 1 103 ? 1.514 -8.237 10.098 1.00 98.06 103 THR A N 1
ATOM 765 C CA . THR A 1 103 ? 2.809 -8.766 9.644 1.00 98.06 103 THR A CA 1
ATOM 766 C C . THR A 1 103 ? 2.680 -10.181 9.069 1.00 98.06 103 THR A C 1
ATOM 768 O O . THR A 1 103 ? 3.448 -10.565 8.188 1.00 98.06 103 THR A O 1
ATOM 771 N N . ALA A 1 104 ? 1.644 -10.939 9.452 1.00 97.06 104 ALA A N 1
ATOM 772 C CA . ALA A 1 104 ? 1.347 -12.238 8.839 1.00 97.06 104 ALA A CA 1
ATOM 773 C C . ALA A 1 104 ? 1.052 -12.155 7.326 1.00 97.06 104 ALA A C 1
ATOM 775 O O . ALA A 1 104 ? 1.157 -13.158 6.621 1.00 97.06 104 ALA A O 1
ATOM 776 N N . VAL A 1 105 ? 0.686 -10.971 6.821 1.00 96.75 105 VAL A N 1
ATOM 777 C CA . VAL A 1 105 ? 0.357 -10.735 5.405 1.00 96.75 105 VAL A CA 1
ATOM 778 C C . VAL A 1 105 ? 1.247 -9.683 4.738 1.00 96.75 105 VAL A C 1
ATOM 780 O O . VAL A 1 105 ? 0.948 -9.249 3.622 1.00 96.75 105 VAL A O 1
ATOM 783 N N . GLY A 1 106 ? 2.335 -9.254 5.381 1.00 97.50 106 GLY A N 1
ATOM 784 C CA . GLY A 1 106 ? 3.251 -8.276 4.803 1.00 97.50 106 GLY A CA 1
ATOM 785 C C . GLY A 1 106 ? 4.034 -7.470 5.831 1.00 97.50 106 GLY A C 1
ATOM 786 O O . GLY A 1 106 ? 4.406 -7.966 6.886 1.00 97.50 106 GLY A O 1
ATOM 787 N N . LYS A 1 107 ? 4.318 -6.210 5.503 1.00 97.94 107 LYS A N 1
ATOM 788 C CA . LYS A 1 107 ? 4.982 -5.252 6.395 1.00 97.94 107 LYS A CA 1
ATOM 789 C C . LYS A 1 107 ? 3.980 -4.250 6.957 1.00 97.94 107 LYS A C 1
ATOM 791 O O . LYS A 1 107 ? 2.932 -3.995 6.361 1.00 97.94 107 LYS A O 1
ATOM 796 N N . VAL A 1 108 ? 4.331 -3.649 8.088 1.00 98.44 108 VAL A N 1
ATOM 797 C CA . VAL A 1 108 ? 3.521 -2.628 8.757 1.00 98.44 108 VAL A CA 1
ATOM 798 C C . VAL A 1 108 ? 4.277 -1.308 8.863 1.00 98.44 108 VAL A C 1
ATOM 800 O O . VAL A 1 108 ? 5.503 -1.286 8.969 1.00 98.44 108 VAL A O 1
ATOM 803 N N . CYS A 1 109 ? 3.537 -0.204 8.839 1.00 98.06 109 CYS A N 1
ATOM 804 C CA . CYS A 1 109 ? 4.050 1.142 9.059 1.00 98.06 109 CYS A CA 1
ATOM 805 C C . CYS A 1 109 ? 3.093 1.884 9.993 1.00 98.06 109 CYS A C 1
ATOM 807 O O . CYS A 1 109 ? 1.969 2.198 9.605 1.00 98.06 109 CYS A O 1
ATOM 809 N N . TRP A 1 110 ? 3.531 2.150 11.223 1.00 98.50 110 TRP A N 1
ATOM 810 C CA . TRP A 1 110 ? 2.794 3.010 12.144 1.00 98.50 110 TRP A CA 1
ATOM 811 C C . TRP A 1 110 ? 2.957 4.472 11.739 1.00 98.50 110 TRP A C 1
ATOM 813 O O . TRP A 1 110 ? 4.070 4.915 11.459 1.00 98.50 110 TRP A O 1
ATOM 823 N N . VAL A 1 111 ? 1.846 5.203 11.706 1.00 98.38 111 VAL A N 1
ATOM 824 C CA . VAL A 1 111 ? 1.834 6.648 11.466 1.00 98.38 111 VAL A CA 1
ATOM 825 C C . VAL A 1 111 ? 1.454 7.391 12.743 1.00 98.38 111 VAL A C 1
ATOM 827 O O . VAL A 1 111 ? 0.585 6.950 13.495 1.00 98.38 111 VAL A O 1
ATOM 830 N N . ASP A 1 112 ? 2.091 8.538 12.966 1.00 96.81 112 ASP A N 1
ATOM 831 C CA . ASP A 1 112 ? 1.922 9.319 14.200 1.00 96.81 112 ASP A CA 1
ATOM 832 C C . ASP A 1 112 ? 0.583 10.068 14.255 1.00 96.81 112 ASP A C 1
ATOM 834 O O . ASP A 1 112 ? 0.076 10.385 15.328 1.00 96.81 112 ASP A O 1
ATOM 838 N N . SER A 1 113 ? -0.013 10.355 13.095 1.00 97.25 113 SER A N 1
ATOM 839 C CA . SER A 1 113 ? -1.295 11.047 12.982 1.00 97.25 113 SER A CA 1
ATOM 840 C C . SER A 1 113 ? -2.259 10.297 12.078 1.00 97.25 113 SER A C 1
ATOM 842 O O . SER A 1 113 ? -1.856 9.585 11.155 1.00 97.25 113 SER A O 1
ATOM 844 N N . GLU A 1 114 ? -3.555 10.501 12.313 1.00 96.94 114 GLU A N 1
ATOM 845 C CA . GLU A 1 114 ? -4.599 9.844 11.531 1.00 96.94 114 GLU A CA 1
ATOM 846 C C . GLU A 1 114 ? -4.501 10.182 10.041 1.00 96.94 114 GLU A C 1
ATOM 848 O O . GLU A 1 114 ? -4.657 9.311 9.187 1.00 96.94 114 GLU A O 1
ATOM 853 N N . ASP A 1 115 ? -4.167 11.434 9.722 1.00 95.25 115 ASP A N 1
ATOM 854 C CA . ASP A 1 115 ? -3.988 11.892 8.345 1.00 95.25 115 ASP A CA 1
ATOM 855 C C . ASP A 1 115 ? -2.814 11.181 7.645 1.00 95.25 115 ASP A C 1
ATOM 857 O O . ASP A 1 115 ? -2.802 11.068 6.417 1.00 95.25 115 ASP A O 1
ATOM 861 N N . GLY A 1 116 ? -1.865 10.619 8.405 1.00 97.31 116 GLY A N 1
ATOM 862 C CA . GLY A 1 116 ? -0.809 9.754 7.883 1.00 97.31 116 GLY A CA 1
ATOM 863 C C . GLY A 1 116 ? -1.343 8.525 7.143 1.00 97.31 116 GLY A C 1
ATOM 864 O O . GLY A 1 116 ? -0.717 8.072 6.183 1.00 97.31 116 GLY A O 1
ATOM 865 N N . ILE A 1 117 ? -2.542 8.038 7.487 1.00 97.50 117 ILE A N 1
ATOM 866 C CA . ILE A 1 117 ? -3.210 6.963 6.743 1.00 97.50 117 ILE A CA 1
ATOM 867 C C . ILE A 1 117 ? -3.464 7.378 5.289 1.00 97.50 117 ILE A C 1
ATOM 869 O O . ILE A 1 117 ? -3.264 6.571 4.381 1.00 97.50 117 ILE A O 1
ATOM 873 N N . ASN A 1 118 ? -3.823 8.639 5.032 1.00 95.81 118 ASN A N 1
ATOM 874 C CA . ASN A 1 118 ? -4.040 9.133 3.670 1.00 95.81 118 ASN A CA 1
ATOM 875 C C . ASN A 1 118 ? -2.737 9.172 2.860 1.00 95.81 118 ASN A C 1
ATOM 877 O O . ASN A 1 118 ? -2.747 8.901 1.658 1.00 95.81 118 ASN A O 1
ATOM 881 N N . HIS A 1 119 ? -1.599 9.429 3.509 1.00 96.62 119 HIS A N 1
ATOM 882 C CA . HIS A 1 119 ? -0.290 9.310 2.864 1.00 96.62 119 HIS A CA 1
ATOM 883 C C . HIS A 1 119 ? 0.035 7.851 2.518 1.00 96.62 119 HIS A C 1
ATOM 885 O O . HIS A 1 119 ? 0.497 7.574 1.409 1.00 96.62 119 HIS A O 1
ATOM 891 N N . VAL A 1 120 ? -0.275 6.906 3.414 1.00 97.12 120 VAL A N 1
ATOM 892 C CA . VAL A 1 120 ? -0.106 5.469 3.141 1.00 97.12 120 VAL A CA 1
ATOM 893 C C . VAL A 1 120 ? -0.996 5.005 1.988 1.00 97.12 120 VAL A C 1
ATOM 895 O O . VAL A 1 120 ? -0.538 4.216 1.163 1.00 97.12 120 VAL A O 1
ATOM 898 N N . ILE A 1 121 ? -2.228 5.517 1.857 1.00 94.62 121 ILE A N 1
ATOM 899 C CA . ILE A 1 121 ? -3.080 5.232 0.688 1.00 94.62 121 ILE A CA 1
ATOM 900 C C . ILE A 1 121 ? -2.318 5.543 -0.600 1.00 94.62 121 ILE A C 1
ATOM 902 O O . ILE A 1 121 ? -2.230 4.691 -1.477 1.00 94.62 121 ILE A O 1
ATOM 906 N N . ALA A 1 122 ? -1.727 6.729 -0.722 1.00 96.44 122 ALA A N 1
ATOM 907 C CA . ALA A 1 122 ? -1.013 7.088 -1.941 1.00 96.44 122 ALA A CA 1
ATOM 908 C C . ALA A 1 122 ? 0.290 6.300 -2.133 1.00 96.44 122 ALA A C 1
ATOM 910 O O . ALA A 1 122 ? 0.590 5.915 -3.260 1.00 96.44 122 ALA A O 1
ATOM 911 N N . ALA A 1 123 ? 1.049 6.058 -1.063 1.00 97.06 123 ALA A N 1
ATOM 912 C CA . ALA A 1 123 ? 2.367 5.426 -1.138 1.00 97.06 123 ALA A CA 1
ATOM 913 C C . ALA A 1 123 ? 2.330 3.892 -1.253 1.00 97.06 123 ALA A C 1
ATOM 915 O O . ALA A 1 123 ? 3.237 3.305 -1.837 1.00 97.06 123 ALA A O 1
ATOM 916 N N . ALA A 1 124 ? 1.303 3.240 -0.703 1.00 96.06 124 ALA A N 1
ATOM 917 C CA . ALA A 1 124 ? 1.239 1.784 -0.579 1.00 96.06 124 ALA A CA 1
ATOM 918 C C . ALA A 1 124 ? -0.143 1.188 -0.880 1.00 96.06 124 ALA A C 1
ATOM 920 O O . ALA A 1 124 ? -0.204 0.107 -1.460 1.00 96.06 124 ALA A O 1
ATOM 921 N N . GLY A 1 125 ? -1.238 1.866 -0.520 1.00 94.94 125 GLY A N 1
ATOM 922 C CA . GLY A 1 125 ? -2.607 1.375 -0.739 1.00 94.94 125 GLY A CA 1
ATOM 923 C C . GLY A 1 125 ? -2.978 1.294 -2.223 1.00 94.94 125 GLY A C 1
ATOM 924 O O . GLY A 1 125 ? -3.262 0.224 -2.755 1.00 94.94 125 GLY A O 1
ATOM 925 N N . SER A 1 126 ? -2.923 2.440 -2.899 1.00 96.06 126 SER A N 1
ATOM 926 C CA . SER A 1 126 ? -3.201 2.622 -4.328 1.00 96.06 126 SER A CA 1
ATOM 927 C C . SER A 1 126 ? -2.000 2.291 -5.216 1.00 96.06 126 SER A C 1
ATOM 929 O O . SER A 1 126 ? -2.170 2.017 -6.403 1.00 96.06 126 SER A O 1
ATOM 931 N N . ALA A 1 127 ? -0.789 2.289 -4.654 1.00 96.69 127 ALA A N 1
ATOM 932 C CA . ALA A 1 127 ? 0.454 2.112 -5.399 1.00 96.69 127 ALA A CA 1
ATOM 933 C C . ALA A 1 127 ? 0.548 0.830 -6.253 1.00 96.69 127 ALA A C 1
ATOM 935 O O . ALA A 1 127 ? 1.085 0.928 -7.358 1.00 96.69 127 ALA A O 1
ATOM 936 N N . PRO A 1 128 ? -0.002 -0.340 -5.851 1.00 97.88 128 PRO A N 1
ATOM 937 C CA . PRO A 1 128 ? -0.046 -1.516 -6.717 1.00 97.88 128 PRO A CA 1
ATOM 938 C C . PRO A 1 128 ? -0.651 -1.218 -8.092 1.00 97.88 128 PRO A C 1
ATOM 940 O O . PRO A 1 128 ? -0.113 -1.670 -9.096 1.00 97.88 128 PRO A O 1
ATOM 943 N N . ALA A 1 129 ? -1.697 -0.388 -8.166 1.00 98.31 129 ALA A N 1
ATOM 944 C CA . ALA A 1 129 ? -2.296 0.002 -9.440 1.00 98.31 129 ALA A CA 1
ATOM 945 C C . ALA A 1 129 ? -1.351 0.855 -10.302 1.00 98.31 129 ALA A C 1
ATOM 947 O O . ALA A 1 129 ? -1.362 0.720 -11.522 1.00 98.31 129 ALA A O 1
ATOM 948 N N . TYR A 1 130 ? -0.503 1.692 -9.692 1.00 98.12 130 TYR A N 1
ATOM 949 C CA . TYR A 1 130 ? 0.493 2.481 -10.427 1.00 98.12 130 TYR A CA 1
ATOM 950 C C . TYR A 1 130 ? 1.525 1.556 -11.081 1.00 98.12 130 TYR A C 1
ATOM 952 O O . TYR A 1 130 ? 1.849 1.717 -12.256 1.00 98.12 130 TYR A O 1
ATOM 960 N N . PHE A 1 131 ? 1.996 0.549 -10.337 1.00 98.12 131 PHE A N 1
ATOM 961 C CA . PHE A 1 131 ? 2.915 -0.461 -10.860 1.00 98.12 131 PHE A CA 1
ATOM 962 C C . PHE A 1 131 ? 2.255 -1.344 -11.921 1.00 98.12 131 PHE A C 1
ATOM 964 O O . PHE A 1 131 ? 2.879 -1.609 -12.945 1.00 98.12 131 PHE A O 1
ATOM 971 N N . PHE A 1 132 ? 1.001 -1.765 -11.725 1.00 98.38 132 PHE A N 1
ATOM 972 C CA . PHE A 1 132 ? 0.266 -2.545 -12.725 1.00 98.38 132 PHE A CA 1
ATOM 973 C C . PHE A 1 132 ? 0.089 -1.773 -14.030 1.00 98.38 132 PHE A C 1
ATOM 975 O O . PHE A 1 132 ? 0.364 -2.336 -15.082 1.00 98.38 132 PHE A O 1
ATOM 982 N N . LEU A 1 133 ? -0.275 -0.489 -13.971 1.00 98.69 133 LEU A N 1
ATOM 983 C CA . LEU A 1 133 ? -0.394 0.352 -15.164 1.00 98.69 133 LEU A CA 1
ATOM 984 C C . LEU A 1 133 ? 0.953 0.514 -15.887 1.00 98.69 133 LEU A C 1
ATOM 986 O O . LEU A 1 133 ? 1.016 0.473 -17.113 1.00 98.69 133 LEU A O 1
ATOM 990 N N . PHE A 1 134 ? 2.048 0.671 -15.138 1.00 98.56 134 PHE A N 1
ATOM 991 C CA . PHE A 1 134 ? 3.382 0.757 -15.733 1.00 98.56 134 PHE A CA 1
ATOM 992 C C . PHE A 1 134 ? 3.797 -0.561 -16.405 1.00 98.56 134 PHE A C 1
ATOM 994 O O . PHE A 1 134 ? 4.266 -0.553 -17.541 1.00 98.56 134 PHE A O 1
ATOM 1001 N N . MET A 1 135 ? 3.571 -1.699 -15.741 1.00 98.69 135 MET A N 1
ATOM 1002 C CA . MET A 1 135 ? 3.842 -3.023 -16.308 1.00 98.69 135 MET A CA 1
ATOM 1003 C C . MET A 1 135 ? 2.953 -3.330 -17.518 1.00 98.69 135 MET A C 1
ATOM 1005 O O . MET A 1 135 ? 3.441 -3.886 -18.496 1.00 98.69 135 MET A O 1
ATOM 1009 N N . GLU A 1 136 ? 1.681 -2.931 -17.495 1.00 98.69 136 GLU A N 1
ATOM 1010 C CA . GLU A 1 136 ? 0.762 -3.052 -18.632 1.00 98.69 136 GLU A CA 1
ATOM 1011 C C . GLU A 1 136 ? 1.298 -2.292 -19.854 1.00 98.69 136 GLU A C 1
ATOM 1013 O O . GLU A 1 136 ? 1.373 -2.851 -20.949 1.00 98.69 136 GLU A O 1
ATOM 1018 N N . ALA A 1 137 ? 1.760 -1.052 -19.662 1.00 98.62 137 ALA A N 1
ATOM 1019 C CA . ALA A 1 137 ? 2.368 -0.265 -20.732 1.00 98.62 137 ALA A CA 1
ATOM 1020 C C . ALA A 1 137 ? 3.660 -0.907 -21.273 1.00 98.62 137 ALA A C 1
ATOM 1022 O O . ALA A 1 137 ? 3.866 -0.949 -22.488 1.00 98.62 137 ALA A O 1
ATOM 1023 N N . MET A 1 138 ? 4.514 -1.442 -20.393 1.00 98.69 138 MET A N 1
ATOM 1024 C CA . MET A 1 138 ? 5.724 -2.167 -20.797 1.00 98.69 138 MET A CA 1
ATOM 1025 C C . MET A 1 138 ? 5.399 -3.445 -21.579 1.00 98.69 138 MET A C 1
ATOM 1027 O O . MET A 1 138 ? 6.051 -3.721 -22.585 1.00 98.69 138 MET A O 1
ATOM 1031 N N . GLN A 1 139 ? 4.400 -4.218 -21.139 1.00 98.75 139 GLN A N 1
ATOM 1032 C CA . GLN A 1 139 ? 3.986 -5.449 -21.810 1.00 98.75 139 GLN A CA 1
ATOM 1033 C C . GLN A 1 139 ? 3.461 -5.140 -23.213 1.00 98.75 139 GLN A C 1
ATOM 1035 O O . GLN A 1 139 ? 3.890 -5.777 -24.173 1.00 98.75 139 GLN A O 1
ATOM 1040 N N . ALA A 1 140 ? 2.598 -4.129 -23.346 1.00 98.81 140 ALA A N 1
ATOM 1041 C CA . ALA A 1 140 ? 2.056 -3.714 -24.636 1.00 98.81 140 ALA A CA 1
ATOM 1042 C C . ALA A 1 140 ? 3.159 -3.299 -25.626 1.00 98.81 140 ALA A C 1
ATOM 1044 O O . ALA A 1 140 ? 3.074 -3.602 -26.816 1.00 98.81 140 ALA A O 1
ATOM 1045 N N . GLU A 1 141 ? 4.215 -2.633 -25.154 1.00 98.69 141 GLU A N 1
ATOM 1046 C CA . GLU A 1 141 ? 5.352 -2.285 -26.010 1.00 98.69 141 GLU A CA 1
ATOM 1047 C C . GLU A 1 141 ? 6.206 -3.510 -26.368 1.00 98.69 141 GLU A C 1
ATOM 1049 O O . GLU A 1 141 ? 6.595 -3.667 -27.522 1.00 98.69 141 GLU A O 1
ATOM 1054 N N . ALA A 1 142 ? 6.440 -4.435 -25.432 1.00 98.69 142 ALA A N 1
ATOM 1055 C CA . ALA A 1 142 ? 7.126 -5.693 -25.733 1.00 98.69 142 ALA A CA 1
ATOM 1056 C C . ALA A 1 142 ? 6.373 -6.528 -26.790 1.00 98.69 142 ALA A C 1
ATOM 1058 O O . ALA A 1 142 ? 6.992 -7.084 -27.698 1.00 98.69 142 ALA A O 1
ATOM 1059 N N . GLU A 1 143 ? 5.041 -6.564 -26.743 1.00 98.81 143 GLU A N 1
ATOM 1060 C CA . GLU A 1 143 ? 4.226 -7.204 -27.784 1.00 98.81 143 GLU A CA 1
ATOM 1061 C C . GLU A 1 143 ? 4.407 -6.527 -29.155 1.00 98.81 143 GLU A C 1
ATOM 1063 O O . GLU A 1 143 ? 4.575 -7.211 -30.166 1.00 98.81 143 GLU A O 1
ATOM 1068 N N . ARG A 1 144 ? 4.475 -5.188 -29.209 1.00 98.69 144 ARG A N 1
ATOM 1069 C CA . ARG A 1 144 ? 4.768 -4.445 -30.455 1.00 98.69 144 ARG A CA 1
ATOM 1070 C C . ARG A 1 144 ? 6.165 -4.714 -31.006 1.00 98.69 144 ARG A C 1
ATOM 1072 O O . ARG A 1 144 ? 6.350 -4.683 -32.220 1.00 98.69 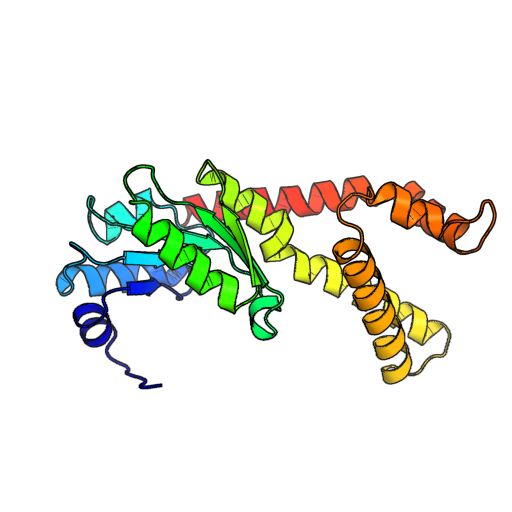144 ARG A O 1
ATOM 1079 N N . LEU A 1 145 ? 7.130 -5.006 -30.134 1.00 98.44 145 LEU A N 1
ATOM 1080 C CA . LEU A 1 145 ? 8.474 -5.445 -30.519 1.00 98.44 145 LEU A CA 1
ATOM 1081 C C . LEU A 1 145 ? 8.503 -6.892 -31.050 1.00 98.44 145 LEU A C 1
ATOM 1083 O O . LEU A 1 145 ? 9.546 -7.343 -31.524 1.00 98.44 145 LEU A O 1
ATOM 1087 N N . GLY A 1 146 ? 7.372 -7.606 -31.014 1.00 98.62 146 GLY A N 1
ATOM 1088 C CA . GLY A 1 146 ? 7.193 -8.929 -31.613 1.00 98.62 146 GLY A CA 1
ATOM 1089 C C . GLY A 1 146 ? 7.184 -10.090 -30.620 1.00 98.62 146 GLY A C 1
ATOM 1090 O O . GLY A 1 146 ? 7.165 -11.246 -31.046 1.00 98.62 146 GLY A O 1
ATOM 1091 N N . PHE A 1 147 ? 7.196 -9.825 -29.311 1.00 98.75 147 PHE A N 1
ATOM 1092 C CA . PHE A 1 147 ? 7.020 -10.882 -28.317 1.00 98.75 147 PHE A CA 1
ATOM 1093 C C . PHE A 1 147 ? 5.564 -11.359 -28.269 1.00 98.75 147 PHE A C 1
ATOM 1095 O O . PHE A 1 147 ? 4.629 -10.589 -28.473 1.00 98.75 147 PHE A O 1
ATOM 1102 N N . SER A 1 148 ? 5.360 -12.642 -27.959 1.00 98.75 148 SER A N 1
ATOM 1103 C CA . SER A 1 148 ? 4.025 -13.132 -27.602 1.00 98.75 148 SER A CA 1
ATOM 1104 C C . SER A 1 148 ? 3.559 -12.496 -26.290 1.00 98.75 148 SER A C 1
ATOM 1106 O O . SER A 1 148 ? 4.396 -12.137 -25.460 1.00 98.75 148 SER A O 1
ATOM 1108 N N . THR A 1 149 ? 2.246 -12.425 -26.063 1.00 98.50 149 THR A N 1
ATOM 1109 C CA . THR A 1 149 ? 1.672 -11.937 -24.798 1.00 98.50 149 THR A CA 1
ATOM 1110 C C . THR A 1 149 ? 2.261 -12.644 -23.577 1.00 98.50 149 THR A C 1
ATOM 1112 O O . THR A 1 149 ? 2.655 -11.984 -22.617 1.00 98.50 149 THR A O 1
ATOM 1115 N N . ASP A 1 150 ? 2.414 -13.969 -23.630 1.00 98.62 150 ASP A N 1
ATOM 1116 C CA . ASP A 1 150 ? 2.972 -14.745 -22.518 1.00 98.62 150 ASP A CA 1
ATOM 1117 C C . ASP A 1 150 ? 4.447 -14.407 -22.266 1.00 98.62 150 ASP A C 1
ATOM 1119 O O . ASP A 1 150 ? 4.867 -14.229 -21.122 1.00 98.62 150 ASP A O 1
ATOM 1123 N N . THR A 1 151 ? 5.245 -14.269 -23.331 1.00 98.75 151 THR A N 1
ATOM 1124 C CA . THR A 1 151 ? 6.658 -13.880 -23.213 1.00 98.75 151 THR A CA 1
ATOM 1125 C C . THR A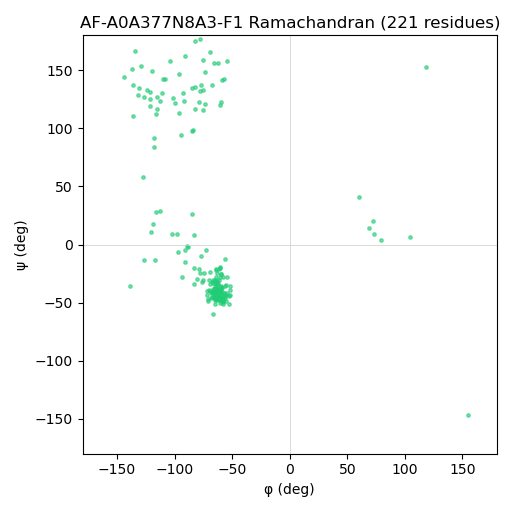 1 151 ? 6.803 -12.443 -22.718 1.00 98.75 151 THR A C 1
ATOM 1127 O O . THR A 1 151 ? 7.595 -12.192 -21.815 1.00 98.75 151 THR A O 1
ATOM 1130 N N . ALA A 1 152 ? 6.033 -11.504 -23.269 1.00 98.81 152 ALA A N 1
ATOM 1131 C CA . ALA A 1 152 ? 6.040 -10.103 -22.862 1.00 98.81 152 ALA A CA 1
ATOM 1132 C C . ALA A 1 152 ? 5.690 -9.962 -21.375 1.00 98.81 152 ALA A C 1
ATOM 1134 O O . ALA A 1 152 ? 6.420 -9.310 -20.627 1.00 98.81 152 ALA A O 1
ATOM 1135 N N . ARG A 1 153 ? 4.628 -10.646 -20.930 1.00 98.56 153 ARG A N 1
ATOM 1136 C CA . ARG A 1 153 ? 4.225 -10.686 -19.522 1.00 98.56 153 ARG A CA 1
ATOM 1137 C C . ARG A 1 153 ? 5.340 -11.231 -18.635 1.00 98.56 153 ARG A C 1
ATOM 1139 O O . ARG A 1 153 ? 5.710 -10.579 -17.664 1.00 98.56 153 ARG A O 1
ATOM 1146 N N . MET A 1 154 ? 5.901 -12.389 -18.989 1.00 98.69 154 MET A N 1
ATOM 1147 C CA . MET A 1 154 ? 6.979 -13.036 -18.233 1.00 98.69 154 MET A CA 1
ATOM 1148 C C . MET A 1 154 ? 8.200 -12.119 -18.072 1.00 98.69 154 MET A C 1
ATOM 1150 O O . MET A 1 154 ? 8.744 -12.005 -16.975 1.00 98.69 154 MET A O 1
ATOM 1154 N N . LEU A 1 155 ? 8.619 -11.445 -19.148 1.00 98.75 155 LEU A N 1
ATOM 1155 C CA . LEU A 1 155 ? 9.764 -10.531 -19.131 1.00 98.75 155 LEU A CA 1
ATOM 1156 C C . LEU A 1 155 ? 9.525 -9.341 -18.194 1.00 98.75 155 LEU A C 1
ATOM 1158 O O . LEU A 1 155 ? 10.391 -9.012 -17.381 1.00 98.75 155 LEU A O 1
ATOM 1162 N N . VAL A 1 156 ? 8.356 -8.706 -18.294 1.00 98.69 156 VAL A N 1
ATOM 1163 C CA . VAL A 1 156 ? 8.012 -7.524 -17.491 1.00 98.69 156 VAL A CA 1
ATOM 1164 C C . VAL A 1 156 ? 7.838 -7.885 -16.017 1.00 98.69 156 VAL A C 1
ATOM 1166 O O . VAL A 1 156 ? 8.403 -7.210 -15.156 1.00 98.69 156 VAL A O 1
ATOM 1169 N N . GLU A 1 157 ? 7.116 -8.968 -15.722 1.00 98.44 157 GLU A N 1
ATOM 1170 C CA . GLU A 1 157 ? 6.904 -9.458 -14.357 1.00 98.44 157 GLU A CA 1
ATOM 1171 C C . GLU A 1 157 ? 8.239 -9.780 -13.670 1.00 98.44 157 GLU A C 1
ATOM 1173 O O . GLU A 1 157 ? 8.502 -9.309 -12.560 1.00 98.44 157 GLU A O 1
ATOM 1178 N N . GLN A 1 158 ? 9.125 -10.516 -14.351 1.00 98.69 158 GLN A N 1
ATOM 1179 C CA . GLN A 1 158 ? 10.422 -10.896 -13.797 1.00 98.69 158 GLN A CA 1
ATOM 1180 C C . GLN A 1 158 ? 11.345 -9.688 -13.589 1.00 98.69 158 GLN A C 1
ATOM 1182 O O . GLN A 1 158 ? 12.062 -9.635 -12.584 1.00 98.69 158 GLN A O 1
ATOM 1187 N N . ALA A 1 159 ? 11.329 -8.712 -14.504 1.00 98.44 159 ALA A N 1
ATOM 1188 C CA . ALA A 1 159 ? 12.107 -7.482 -14.369 1.00 98.44 159 ALA A CA 1
ATOM 1189 C C . ALA A 1 159 ? 11.628 -6.634 -13.180 1.00 98.44 159 ALA A C 1
ATOM 1191 O O . ALA A 1 159 ? 12.448 -6.183 -12.377 1.00 98.44 159 ALA A O 1
ATOM 1192 N N . ALA A 1 160 ? 10.311 -6.462 -13.027 1.00 98.12 160 ALA A N 1
ATOM 1193 C CA . ALA A 1 160 ? 9.725 -5.720 -11.914 1.00 98.12 160 ALA A CA 1
ATOM 1194 C C . ALA A 1 160 ? 10.003 -6.401 -10.563 1.00 98.12 160 ALA A C 1
ATOM 1196 O O . ALA A 1 160 ? 10.460 -5.751 -9.619 1.00 98.12 160 ALA A O 1
ATOM 1197 N N . SER A 1 161 ? 9.793 -7.719 -10.489 1.00 98.06 161 SER A N 1
ATOM 1198 C CA . SER A 1 161 ? 10.080 -8.519 -9.294 1.00 98.06 161 SER A CA 1
ATOM 1199 C C . SER A 1 161 ? 11.560 -8.450 -8.908 1.00 98.06 161 SER A C 1
ATOM 1201 O O . SER A 1 161 ? 11.888 -8.138 -7.763 1.00 98.06 161 SER A O 1
ATOM 1203 N N . GLY A 1 162 ? 12.467 -8.646 -9.872 1.00 98.31 162 GLY A N 1
ATOM 1204 C CA . GLY A 1 162 ? 13.911 -8.586 -9.641 1.00 98.31 162 GLY A CA 1
ATOM 1205 C C . GLY A 1 162 ? 14.389 -7.211 -9.169 1.00 98.31 162 GLY A C 1
ATOM 1206 O O . GLY A 1 162 ? 15.192 -7.127 -8.240 1.00 98.31 162 GLY A O 1
ATOM 1207 N N . ALA A 1 163 ? 13.857 -6.130 -9.748 1.00 98.25 163 ALA A N 1
ATOM 1208 C CA . ALA A 1 163 ? 14.171 -4.770 -9.314 1.00 98.25 163 ALA A CA 1
ATOM 1209 C C . ALA A 1 163 ? 13.716 -4.516 -7.867 1.00 98.25 163 ALA A C 1
ATOM 1211 O O . ALA A 1 163 ? 14.491 -4.006 -7.058 1.00 98.25 163 ALA A O 1
ATOM 1212 N N . SER A 1 164 ? 12.492 -4.921 -7.515 1.00 96.75 164 SER A N 1
ATOM 1213 C CA . SER A 1 164 ? 11.974 -4.791 -6.147 1.00 96.75 164 SER A CA 1
ATOM 1214 C C . SER A 1 164 ? 12.767 -5.637 -5.142 1.00 96.75 164 SER A C 1
ATOM 1216 O O . SER A 1 164 ? 13.117 -5.154 -4.063 1.00 96.75 164 SER A O 1
ATOM 1218 N N . ALA A 1 165 ? 13.128 -6.868 -5.514 1.00 97.69 165 ALA A N 1
ATOM 1219 C CA . ALA A 1 165 ? 13.952 -7.744 -4.689 1.00 97.69 165 ALA A CA 1
ATOM 1220 C C . ALA A 1 165 ? 15.348 -7.151 -4.435 1.00 97.69 165 ALA A C 1
ATOM 1222 O O . ALA A 1 165 ? 15.847 -7.222 -3.313 1.00 97.69 165 ALA A O 1
ATOM 1223 N N . LEU A 1 166 ? 15.958 -6.512 -5.440 1.00 98.12 166 LEU A N 1
ATOM 1224 C CA . LEU A 1 166 ? 17.258 -5.858 -5.286 1.00 98.12 166 LEU A CA 1
ATOM 1225 C C . LEU A 1 166 ? 17.199 -4.673 -4.314 1.00 98.12 166 LEU A C 1
ATOM 1227 O O . LEU A 1 166 ? 18.107 -4.517 -3.497 1.00 98.12 166 LEU A O 1
ATOM 1231 N N . VAL A 1 167 ? 16.120 -3.880 -4.360 1.00 97.94 167 VAL A N 1
ATOM 1232 C CA . VAL A 1 167 ? 15.859 -2.817 -3.374 1.00 97.94 167 VAL A CA 1
ATOM 1233 C C . VAL A 1 167 ? 15.776 -3.407 -1.968 1.00 97.94 167 VAL A C 1
ATOM 1235 O O . VAL A 1 167 ? 16.444 -2.925 -1.057 1.00 97.94 167 VAL A O 1
ATOM 1238 N N . ALA A 1 168 ? 15.001 -4.479 -1.789 1.00 96.25 168 ALA A N 1
ATOM 1239 C CA . ALA A 1 168 ? 14.844 -5.125 -0.488 1.00 96.25 168 ALA A CA 1
ATOM 1240 C C . ALA A 1 168 ? 16.157 -5.726 0.046 1.00 96.25 168 ALA A C 1
ATOM 1242 O O . ALA A 1 168 ? 16.396 -5.695 1.251 1.00 96.25 168 ALA A O 1
ATOM 1243 N N . ALA A 1 169 ? 17.009 -6.244 -0.841 1.00 97.62 169 ALA A N 1
ATOM 1244 C CA . ALA A 1 169 ? 18.319 -6.790 -0.498 1.00 97.62 169 ALA A CA 1
ATOM 1245 C C . ALA A 1 169 ? 19.392 -5.713 -0.236 1.00 97.62 169 ALA A C 1
ATOM 1247 O O . ALA A 1 169 ? 20.474 -6.049 0.242 1.00 97.62 169 ALA A O 1
ATOM 1248 N N . SER A 1 170 ? 19.107 -4.438 -0.535 1.00 97.38 170 SER A N 1
ATOM 1249 C CA . SER A 1 170 ? 20.067 -3.325 -0.458 1.00 97.38 170 SER A CA 1
ATOM 1250 C C . SER A 1 170 ? 19.531 -2.151 0.385 1.00 97.38 170 SER A C 1
ATOM 1252 O O . SER A 1 170 ? 19.438 -1.034 -0.128 1.00 97.38 170 SER A O 1
ATOM 1254 N N . PRO A 1 171 ? 19.175 -2.361 1.669 1.00 96.12 171 PRO A N 1
ATOM 1255 C CA . PRO A 1 171 ? 18.465 -1.365 2.484 1.00 96.12 171 PRO A CA 1
ATOM 1256 C C . PRO A 1 171 ? 19.237 -0.053 2.683 1.00 96.12 171 PRO A C 1
ATOM 1258 O O . PRO A 1 171 ? 18.625 1.007 2.778 1.00 96.12 171 PRO A O 1
ATOM 1261 N N . ASP A 1 172 ? 20.570 -0.112 2.692 1.00 97.25 172 ASP A N 1
ATOM 1262 C CA . ASP A 1 172 ? 21.435 1.057 2.890 1.00 97.25 172 ASP A CA 1
ATOM 1263 C C . ASP A 1 172 ? 21.794 1.771 1.576 1.00 97.25 172 ASP A C 1
ATOM 1265 O O . ASP A 1 172 ? 22.519 2.767 1.577 1.00 97.25 172 ASP A O 1
ATOM 1269 N N . THR A 1 173 ? 21.320 1.263 0.433 1.00 97.75 173 THR A N 1
ATOM 1270 C CA . THR A 1 173 ? 21.605 1.849 -0.881 1.00 97.75 173 THR A CA 1
ATOM 1271 C C . THR A 1 173 ? 20.432 2.711 -1.345 1.00 97.75 173 THR A C 1
ATOM 1273 O O . THR A 1 173 ? 19.328 2.195 -1.527 1.00 97.75 173 THR A O 1
ATOM 1276 N N . PRO A 1 174 ? 20.641 4.014 -1.615 1.00 97.88 174 PRO A N 1
ATOM 1277 C CA . PRO A 1 174 ? 19.595 4.860 -2.174 1.00 97.88 174 PRO A CA 1
ATOM 1278 C C . PRO A 1 174 ? 19.060 4.313 -3.504 1.00 97.88 174 PRO A C 1
ATOM 1280 O O . PRO A 1 174 ? 19.824 3.857 -4.359 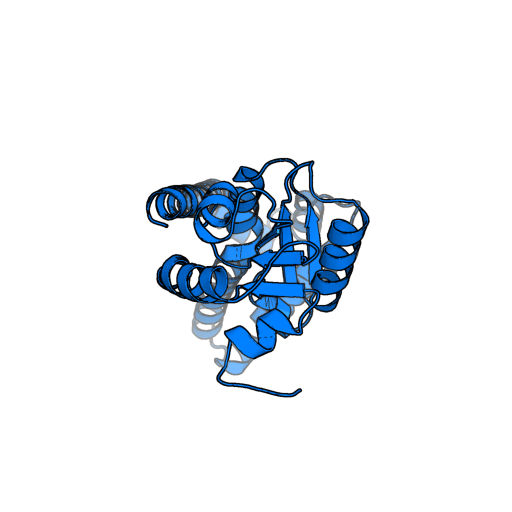1.00 97.88 174 PRO A O 1
ATOM 1283 N N . LEU A 1 175 ? 17.750 4.444 -3.736 1.00 97.62 175 LEU A N 1
ATOM 1284 C CA . LEU A 1 175 ? 17.118 4.036 -5.000 1.00 97.62 175 LEU A CA 1
ATOM 1285 C C . LEU A 1 175 ? 17.771 4.694 -6.228 1.00 97.62 175 LEU A C 1
ATOM 1287 O O . LEU A 1 175 ? 17.892 4.063 -7.278 1.00 97.62 175 LEU A O 1
ATOM 1291 N N . SER A 1 176 ? 18.222 5.947 -6.101 1.00 97.06 176 SER A N 1
ATOM 1292 C CA . SER A 1 176 ? 18.945 6.653 -7.165 1.00 97.06 176 SER A CA 1
ATOM 1293 C C . SER A 1 176 ? 20.240 5.941 -7.548 1.00 97.06 176 SER A C 1
ATOM 1295 O O . SER A 1 176 ? 20.511 5.800 -8.737 1.00 97.06 176 SER A O 1
ATOM 1297 N N . THR A 1 177 ? 20.982 5.428 -6.565 1.00 98.00 177 THR A N 1
ATOM 1298 C CA . THR A 1 177 ? 22.223 4.677 -6.779 1.00 98.00 177 THR A CA 1
ATOM 1299 C C . THR A 1 177 ? 21.948 3.325 -7.434 1.00 98.00 177 THR A C 1
ATOM 1301 O O . THR A 1 177 ? 22.637 2.962 -8.382 1.00 98.00 177 THR A O 1
ATOM 1304 N N . LEU A 1 178 ? 20.897 2.603 -7.020 1.00 97.56 178 LEU A N 1
ATOM 1305 C CA . LEU A 1 178 ? 20.490 1.360 -7.697 1.00 97.56 178 LEU A CA 1
ATOM 1306 C C . LEU A 1 178 ? 20.153 1.601 -9.177 1.00 97.56 178 LEU A C 1
ATOM 1308 O O . LEU A 1 178 ? 20.581 0.837 -10.042 1.00 97.56 178 LEU A O 1
ATOM 1312 N N . ARG A 1 179 ? 19.442 2.695 -9.482 1.00 97.25 179 ARG A N 1
ATOM 1313 C CA . ARG A 1 179 ? 19.160 3.125 -10.861 1.00 97.25 179 ARG A CA 1
ATOM 1314 C C . ARG A 1 179 ? 20.437 3.505 -11.620 1.00 97.25 179 ARG A C 1
ATOM 1316 O O . ARG A 1 179 ? 20.595 3.124 -12.777 1.00 97.25 179 ARG A O 1
ATOM 1323 N N . GLU A 1 180 ? 21.341 4.261 -11.003 1.00 96.62 180 GLU A N 1
ATOM 1324 C CA . GLU A 1 180 ? 22.613 4.683 -11.611 1.00 96.62 180 GLU A CA 1
ATOM 1325 C C . GLU A 1 180 ? 23.511 3.489 -11.953 1.00 96.62 180 GLU A C 1
ATOM 1327 O O . GLU A 1 180 ? 24.077 3.451 -13.043 1.00 96.62 180 GLU A O 1
ATOM 1332 N N . ASN A 1 181 ? 23.558 2.469 -11.092 1.00 96.00 181 ASN A N 1
ATOM 1333 C CA . ASN A 1 181 ? 24.350 1.253 -11.304 1.00 96.00 181 ASN A CA 1
ATOM 1334 C C . ASN A 1 181 ? 23.962 0.479 -12.578 1.00 96.00 181 ASN A C 1
ATOM 1336 O O . ASN A 1 181 ? 24.797 -0.224 -13.143 1.00 96.00 181 ASN A O 1
ATOM 1340 N N . VAL A 1 182 ? 22.719 0.616 -13.052 1.00 94.94 182 VAL A N 1
ATOM 1341 C CA . VAL A 1 182 ? 22.230 -0.002 -14.302 1.00 94.94 182 VAL A CA 1
ATOM 1342 C C . VAL A 1 182 ? 22.155 0.983 -15.478 1.00 94.94 182 VAL A C 1
ATOM 1344 O O . VAL A 1 182 ? 21.622 0.656 -16.541 1.00 94.94 182 VAL A O 1
ATOM 1347 N N . THR A 1 183 ? 22.698 2.194 -15.307 1.00 94.88 183 THR A N 1
ATOM 1348 C CA . THR A 1 183 ? 22.660 3.280 -16.295 1.00 94.88 183 THR A CA 1
ATOM 1349 C C . THR A 1 183 ? 24.072 3.653 -16.745 1.00 94.88 183 THR A C 1
ATOM 1351 O O . THR A 1 183 ? 24.722 4.529 -16.178 1.00 94.88 183 THR A O 1
ATOM 1354 N N . SER A 1 184 ? 24.557 3.024 -17.816 1.00 91.62 184 SER A N 1
ATOM 1355 C CA . SER A 1 184 ? 25.805 3.443 -18.460 1.00 91.62 184 SER A CA 1
ATOM 1356 C C . SER A 1 184 ? 25.591 4.703 -19.310 1.00 91.62 184 SER A C 1
ATOM 1358 O O . SER A 1 184 ? 24.596 4.830 -20.027 1.00 91.62 184 SER A O 1
ATOM 1360 N N . LYS A 1 185 ? 26.526 5.662 -19.244 1.00 83.06 185 LYS A N 1
ATOM 1361 C CA . LYS A 1 185 ? 26.456 6.907 -20.029 1.00 83.06 185 LYS A CA 1
ATOM 1362 C C . LYS A 1 185 ? 26.422 6.585 -21.529 1.00 83.06 185 LYS A C 1
ATOM 1364 O O . LYS A 1 185 ? 27.341 5.950 -22.034 1.00 83.06 185 LYS A O 1
ATOM 1369 N N . GLY A 1 186 ? 25.380 7.045 -22.224 1.00 85.00 186 GLY A N 1
ATOM 1370 C CA . GLY A 1 186 ? 25.159 6.755 -23.649 1.00 85.00 186 GLY A CA 1
ATOM 1371 C C . GLY A 1 186 ? 24.692 5.322 -23.949 1.00 85.00 186 GLY A C 1
ATOM 1372 O O . GLY A 1 186 ? 24.662 4.932 -25.112 1.00 85.00 186 GLY A O 1
ATOM 1373 N N . GLY A 1 187 ? 24.358 4.529 -22.925 1.00 95.88 187 GLY A N 1
ATOM 1374 C CA . GLY A 1 187 ? 23.753 3.207 -23.077 1.00 95.88 187 GLY A CA 1
ATOM 1375 C C . GLY A 1 187 ? 22.238 3.260 -23.298 1.00 95.88 187 GLY A C 1
ATOM 1376 O O . GLY A 1 187 ? 21.605 4.309 -23.188 1.00 95.88 187 GLY A O 1
ATOM 1377 N N . THR A 1 188 ? 21.631 2.101 -23.552 1.00 96.31 188 THR A N 1
ATOM 1378 C CA . THR A 1 188 ? 20.187 1.977 -23.826 1.00 96.31 188 THR A CA 1
ATOM 1379 C C . THR A 1 188 ? 19.317 2.457 -22.660 1.00 96.31 188 THR A C 1
ATOM 1381 O O . THR A 1 188 ? 18.363 3.203 -22.875 1.00 96.31 188 THR A O 1
ATOM 1384 N N . THR A 1 189 ? 19.675 2.107 -21.418 1.00 96.31 189 THR A N 1
ATOM 1385 C CA . THR A 1 189 ? 18.969 2.570 -20.210 1.00 96.31 189 THR A CA 1
ATOM 1386 C C . THR A 1 189 ? 19.002 4.091 -20.082 1.00 96.31 189 THR A C 1
ATOM 1388 O O . THR A 1 189 ? 18.008 4.700 -19.694 1.00 96.31 189 THR A O 1
ATOM 1391 N N . PHE A 1 190 ? 20.131 4.718 -20.426 1.00 97.75 190 PHE A N 1
ATOM 1392 C CA . PHE A 1 190 ? 20.289 6.167 -20.338 1.00 97.75 190 PHE A CA 1
ATOM 1393 C C . PHE A 1 190 ? 19.327 6.894 -21.284 1.00 97.75 190 PHE A C 1
ATOM 1395 O O . PHE A 1 190 ? 18.630 7.810 -20.848 1.00 97.75 190 PHE A O 1
ATOM 1402 N N . GLU A 1 191 ? 19.226 6.453 -22.541 1.00 98.06 191 GLU A N 1
ATOM 1403 C CA . GLU A 1 191 ? 18.293 7.048 -23.508 1.00 98.06 191 GLU A CA 1
ATOM 1404 C C . GLU A 1 191 ? 16.825 6.849 -23.089 1.00 98.06 191 GLU A C 1
ATOM 1406 O O . GLU A 1 191 ? 16.026 7.780 -23.186 1.00 98.06 191 GLU A O 1
ATOM 1411 N N . ALA A 1 192 ? 16.468 5.687 -22.530 1.00 97.44 192 ALA A N 1
ATOM 1412 C CA . ALA A 1 192 ? 15.117 5.451 -22.011 1.00 97.44 192 ALA A CA 1
ATOM 1413 C C . ALA A 1 192 ? 14.776 6.358 -20.808 1.00 97.44 192 ALA A C 1
ATOM 1415 O O . ALA A 1 192 ? 13.721 6.994 -20.779 1.00 97.44 192 ALA A O 1
ATOM 1416 N N . LEU A 1 193 ? 15.679 6.472 -19.824 1.00 97.44 193 LEU A N 1
ATOM 1417 C CA . LEU A 1 193 ? 15.481 7.332 -18.648 1.00 97.44 193 LEU A CA 1
ATOM 1418 C C . LEU A 1 193 ? 15.427 8.820 -19.010 1.00 97.44 193 LEU A C 1
ATOM 1420 O O . LEU A 1 193 ? 14.710 9.586 -18.357 1.00 97.44 193 LEU A O 1
ATOM 1424 N N . LYS A 1 194 ? 16.155 9.233 -20.053 1.00 97.06 194 LYS A N 1
ATOM 1425 C CA . LYS A 1 194 ? 16.067 10.589 -20.594 1.00 97.06 194 LYS A CA 1
ATOM 1426 C C . LYS A 1 194 ? 14.653 10.893 -21.082 1.00 97.06 194 LYS A C 1
ATOM 1428 O O . LYS A 1 194 ? 14.104 11.913 -20.684 1.00 97.06 194 LYS A O 1
ATOM 1433 N N . VAL A 1 195 ? 14.027 9.982 -21.833 1.00 98.00 195 VAL A N 1
ATOM 1434 C CA . VAL A 1 195 ? 12.629 10.151 -22.269 1.00 98.00 195 VAL A CA 1
ATOM 1435 C C . VAL A 1 195 ? 11.692 10.301 -21.071 1.00 98.00 195 VAL A C 1
ATOM 1437 O O . VAL A 1 195 ? 10.905 11.241 -21.041 1.00 98.00 195 VAL A O 1
ATOM 1440 N N . PHE A 1 196 ? 11.791 9.446 -20.048 1.00 97.81 196 PHE A N 1
ATOM 1441 C CA . PHE A 1 196 ? 10.948 9.588 -18.851 1.00 97.81 196 PHE A CA 1
ATOM 1442 C C . PHE A 1 196 ? 11.145 10.927 -18.131 1.00 97.81 196 PHE A C 1
ATOM 1444 O O . PHE A 1 196 ? 10.182 11.509 -17.629 1.00 97.81 196 PHE A O 1
ATOM 1451 N N . THR A 1 197 ? 12.378 11.428 -18.094 1.00 96.56 197 THR A N 1
ATOM 1452 C CA . THR A 1 197 ? 12.703 12.713 -17.463 1.00 96.56 197 THR A CA 1
ATOM 1453 C C . THR A 1 197 ? 12.156 13.884 -18.279 1.00 96.56 197 THR A C 1
ATOM 1455 O O . THR A 1 197 ? 11.487 14.752 -17.724 1.00 96.56 197 THR A O 1
ATOM 1458 N N . ASP A 1 198 ? 12.359 13.877 -19.598 1.00 98.06 198 ASP A N 1
ATOM 1459 C CA . ASP A 1 198 ? 11.863 14.913 -20.511 1.00 98.06 198 ASP A CA 1
ATOM 1460 C C . ASP A 1 198 ? 10.322 14.959 -20.530 1.00 98.06 198 ASP A C 1
ATOM 1462 O O . ASP A 1 198 ? 9.724 16.030 -20.655 1.00 98.06 198 ASP A O 1
ATOM 1466 N N . GLN A 1 199 ? 9.673 13.805 -20.332 1.00 98.25 199 GLN A N 1
ATOM 1467 C CA . GLN A 1 199 ? 8.220 13.676 -20.168 1.00 98.25 199 GLN A CA 1
ATOM 1468 C C . GLN A 1 199 ? 7.729 13.936 -18.732 1.00 98.25 199 GLN A C 1
ATOM 1470 O O . GLN A 1 199 ? 6.544 13.755 -18.456 1.00 98.25 199 GLN A O 1
ATOM 1475 N N . LYS A 1 200 ? 8.601 14.399 -17.824 1.00 98.19 200 LYS A N 1
ATOM 1476 C CA . LYS A 1 200 ? 8.241 14.830 -16.461 1.00 98.19 200 LYS A CA 1
ATOM 1477 C C . LYS A 1 200 ? 7.598 13.730 -15.613 1.00 98.19 200 LYS A C 1
ATOM 1479 O O . LYS A 1 200 ? 6.628 13.959 -14.887 1.00 98.19 200 LYS A O 1
ATOM 1484 N N . LEU A 1 201 ? 8.130 12.509 -15.710 1.00 98.06 201 LEU A N 1
ATOM 1485 C CA . LEU A 1 201 ? 7.651 11.379 -14.913 1.00 98.06 201 LEU A CA 1
ATOM 1486 C C . LEU A 1 201 ? 7.603 11.687 -13.398 1.00 98.06 201 LEU A C 1
ATOM 1488 O O . LEU A 1 201 ? 6.583 11.360 -12.788 1.00 98.06 201 LEU A O 1
ATOM 1492 N N . PRO A 1 202 ? 8.614 12.330 -12.769 1.00 97.00 202 PRO A N 1
ATOM 1493 C CA . PRO A 1 202 ? 8.543 12.672 -11.345 1.00 97.00 202 PRO A CA 1
ATOM 1494 C C . PRO A 1 202 ? 7.330 13.545 -10.987 1.00 97.00 202 PRO A C 1
ATOM 1496 O O . PRO A 1 202 ? 6.659 13.310 -9.980 1.00 97.00 202 PRO A O 1
ATOM 1499 N N . GLU A 1 203 ? 7.010 14.528 -11.824 1.00 98.50 203 GLU A N 1
ATOM 1500 C CA . GLU A 1 203 ? 5.874 15.423 -11.635 1.00 98.50 203 GLU A CA 1
ATOM 1501 C C . GLU A 1 203 ? 4.543 14.696 -11.830 1.00 98.50 203 GLU A C 1
ATOM 1503 O O . GLU A 1 203 ? 3.615 14.923 -11.052 1.00 98.50 203 GLU A O 1
ATOM 1508 N N . ILE A 1 204 ? 4.451 13.801 -12.818 1.00 98.44 204 ILE A N 1
ATOM 1509 C CA . ILE A 1 204 ? 3.266 12.959 -13.042 1.00 98.44 204 ILE A CA 1
ATOM 1510 C C . ILE A 1 204 ? 3.003 12.078 -11.816 1.00 98.44 204 ILE A C 1
ATOM 1512 O O . ILE A 1 204 ? 1.875 12.038 -11.321 1.00 98.44 204 ILE A O 1
ATOM 1516 N N . VAL A 1 205 ? 4.038 11.415 -11.288 1.00 98.31 205 VAL A N 1
ATOM 1517 C CA . VAL A 1 205 ? 3.926 10.569 -10.087 1.00 98.31 205 VAL A CA 1
ATOM 1518 C C . VAL A 1 205 ? 3.477 11.397 -8.884 1.00 98.31 205 VAL A C 1
ATOM 1520 O O . VAL A 1 205 ? 2.541 11.007 -8.187 1.00 98.31 205 VAL A O 1
ATOM 1523 N N . SER A 1 206 ? 4.081 12.571 -8.674 1.00 98.25 206 SER A N 1
ATOM 1524 C CA . SER A 1 206 ? 3.687 13.489 -7.599 1.00 98.25 206 SER A CA 1
ATOM 1525 C C . SER A 1 206 ? 2.211 13.889 -7.705 1.00 98.25 206 SER A C 1
ATOM 1527 O O . SER A 1 206 ? 1.455 13.739 -6.744 1.00 98.25 206 SER A O 1
ATOM 1529 N N . GLN A 1 207 ? 1.758 14.314 -8.887 1.00 98.50 207 GLN A N 1
ATOM 1530 C CA . GLN A 1 207 ? 0.363 14.703 -9.116 1.00 98.50 207 GLN A CA 1
ATOM 1531 C C . GLN A 1 207 ? -0.613 13.541 -8.893 1.00 98.50 207 GLN A C 1
ATOM 1533 O O . GLN A 1 207 ? -1.649 13.736 -8.257 1.00 98.50 207 GLN A O 1
ATOM 1538 N N . ALA A 1 208 ? -0.280 12.334 -9.360 1.00 98.31 208 ALA A N 1
ATOM 1539 C CA . ALA A 1 208 ? -1.105 11.144 -9.160 1.00 98.31 208 ALA A CA 1
ATOM 1540 C C . ALA A 1 208 ? -1.247 10.790 -7.669 1.00 98.31 208 ALA A C 1
ATOM 1542 O O . ALA A 1 208 ? -2.357 10.562 -7.183 1.00 98.31 208 ALA A O 1
ATOM 1543 N N . MET A 1 209 ? -0.141 10.816 -6.918 1.00 98.31 209 MET A N 1
ATOM 1544 C CA . MET A 1 209 ? -0.155 10.560 -5.475 1.00 98.31 209 MET A CA 1
ATOM 1545 C C . MET A 1 209 ? -0.952 11.625 -4.712 1.00 98.31 209 MET A C 1
ATOM 1547 O O . MET A 1 209 ? -1.760 11.284 -3.848 1.00 98.31 209 MET A O 1
ATOM 1551 N N . GLN A 1 210 ? -0.796 12.907 -5.057 1.00 98.31 210 GLN A N 1
ATOM 1552 C CA . GLN A 1 210 ? -1.576 13.992 -4.450 1.00 98.31 210 GLN A CA 1
ATOM 1553 C C . GLN A 1 210 ? -3.071 13.891 -4.783 1.00 98.31 210 GLN A C 1
ATOM 1555 O O . GLN A 1 210 ? -3.912 14.158 -3.925 1.00 98.31 210 GLN A O 1
ATOM 1560 N N . ALA A 1 211 ? -3.429 13.451 -5.993 1.00 98.38 211 ALA A N 1
ATOM 1561 C CA . ALA A 1 211 ? -4.820 13.194 -6.358 1.00 98.38 211 ALA A CA 1
ATOM 1562 C C . ALA A 1 211 ? -5.438 12.069 -5.509 1.00 98.38 211 ALA A C 1
ATOM 1564 O O . ALA A 1 211 ? -6.578 12.202 -5.060 1.00 98.38 211 ALA A O 1
ATOM 1565 N N . ALA A 1 212 ? -4.681 11.001 -5.228 1.00 96.94 212 ALA A N 1
ATOM 1566 C CA . ALA A 1 212 ? -5.120 9.930 -4.335 1.00 96.94 212 ALA A CA 1
ATOM 1567 C C . ALA A 1 212 ? -5.340 10.428 -2.894 1.00 96.94 212 ALA A C 1
ATOM 1569 O O . ALA A 1 212 ? -6.380 10.132 -2.305 1.00 96.94 212 ALA A O 1
ATOM 1570 N N . ILE A 1 213 ? -4.419 11.240 -2.353 1.00 96.75 213 ILE A N 1
ATOM 1571 C CA . ILE A 1 213 ? -4.561 11.857 -1.018 1.00 96.75 213 ILE A CA 1
ATOM 1572 C C . ILE A 1 213 ? -5.805 12.743 -0.968 1.00 96.75 213 ILE A C 1
ATOM 1574 O O . ILE A 1 213 ? -6.643 12.589 -0.080 1.00 96.75 213 ILE A O 1
ATOM 1578 N N . LYS A 1 214 ? -5.960 13.643 -1.947 1.00 97.31 214 LYS A N 1
ATOM 1579 C CA . LYS A 1 214 ? -7.117 14.537 -2.033 1.00 97.31 214 LYS A CA 1
ATOM 1580 C C . LYS A 1 214 ? -8.420 13.742 -2.056 1.00 97.31 214 LYS A C 1
ATOM 1582 O O . LYS A 1 214 ? -9.359 14.080 -1.339 1.00 97.31 214 LYS A O 1
ATOM 1587 N N . ARG A 1 215 ? -8.475 12.659 -2.838 1.00 95.94 215 ARG A N 1
ATOM 1588 C CA . ARG A 1 215 ? -9.663 11.807 -2.898 1.00 95.94 215 ARG A CA 1
ATOM 1589 C C . ARG A 1 215 ? -9.952 11.122 -1.563 1.00 95.94 215 ARG A C 1
ATOM 1591 O O . ARG A 1 215 ? -11.114 11.045 -1.174 1.00 95.94 215 ARG A O 1
ATOM 1598 N N . ALA A 1 216 ? -8.928 10.657 -0.852 1.00 93.88 216 ALA A N 1
ATOM 1599 C CA . ALA A 1 216 ? -9.101 10.073 0.473 1.00 93.88 216 ALA A CA 1
ATOM 1600 C C . ALA A 1 216 ? -9.682 11.091 1.473 1.00 93.88 216 ALA A C 1
ATOM 1602 O O . ALA A 1 216 ? -10.663 10.791 2.148 1.00 93.88 216 ALA A O 1
ATOM 1603 N N . GLN A 1 217 ? -9.175 12.327 1.474 1.00 95.44 217 GLN A N 1
ATOM 1604 C CA . GLN A 1 217 ? -9.701 13.423 2.301 1.00 95.44 217 GLN A CA 1
ATOM 1605 C C . GLN A 1 217 ? -11.142 13.819 1.937 1.00 95.44 217 GLN A C 1
ATOM 1607 O O . GLN A 1 217 ? -11.916 14.236 2.796 1.00 95.44 217 GLN A O 1
ATOM 1612 N N . GLU A 1 218 ? -11.529 13.726 0.661 1.00 95.25 218 GLU A N 1
ATOM 1613 C CA . GLU A 1 218 ? -12.926 13.904 0.246 1.00 95.25 218 GLU A CA 1
ATOM 1614 C C . GLU A 1 218 ? -13.818 12.784 0.789 1.00 95.25 218 GLU A C 1
ATOM 1616 O O . GLU A 1 218 ? -14.925 13.059 1.242 1.00 95.25 218 GLU A O 1
ATOM 1621 N N . MET A 1 219 ? -13.341 11.534 0.768 1.00 92.50 219 MET A N 1
ATOM 1622 C CA . MET A 1 219 ? -14.079 10.390 1.311 1.00 92.50 219 MET A CA 1
ATOM 1623 C C . MET A 1 219 ? -14.318 10.518 2.818 1.00 92.50 219 MET A C 1
ATOM 1625 O O . MET A 1 219 ? -15.422 10.230 3.259 1.00 92.50 219 MET A O 1
ATOM 1629 N N . GLU A 1 220 ? -13.348 11.036 3.575 1.00 92.44 220 GLU A N 1
ATOM 1630 C CA . GLU A 1 220 ? -13.488 11.320 5.017 1.00 92.44 220 GLU A CA 1
ATOM 1631 C C . GLU A 1 220 ? -14.584 12.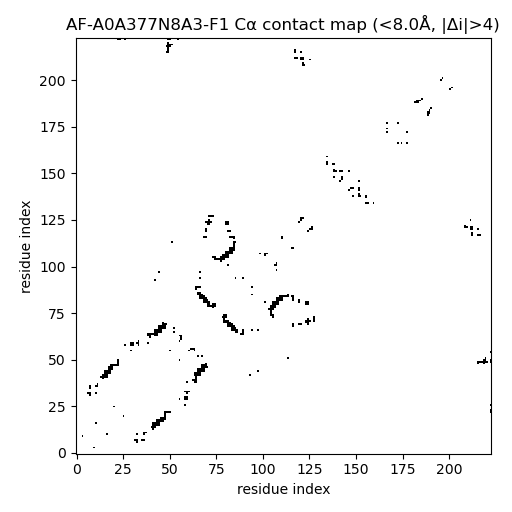332 5.357 1.00 92.44 220 GLU A C 1
ATOM 1633 O O . GLU A 1 220 ? -15.023 12.404 6.499 1.00 92.44 220 GLU A O 1
ATOM 1638 N N . LYS A 1 221 ? -15.023 13.138 4.386 1.00 91.88 221 LYS A N 1
ATOM 1639 C CA . LYS A 1 221 ? -16.145 14.072 4.561 1.00 91.88 221 LYS A CA 1
ATOM 1640 C C . LYS A 1 221 ? -17.489 13.448 4.191 1.00 91.88 221 LYS A C 1
ATOM 1642 O O . LYS A 1 221 ? -18.524 14.040 4.481 1.00 91.88 221 LYS A O 1
ATOM 1647 N N . LEU A 1 222 ? -17.476 12.315 3.486 1.00 89.25 222 LEU A N 1
ATOM 1648 C CA . LEU A 1 222 ? -18.675 11.628 3.006 1.00 89.25 222 LEU A CA 1
ATOM 1649 C C . LEU A 1 222 ? -19.158 10.540 3.969 1.00 89.25 222 LEU A C 1
ATOM 1651 O O . LEU A 1 222 ? -20.352 10.239 3.954 1.00 89.25 222 LEU A O 1
ATOM 1655 N N . PHE A 1 223 ? -18.254 9.935 4.744 1.00 81.38 223 PHE A N 1
ATOM 1656 C CA . PHE A 1 223 ? -18.519 8.748 5.562 1.00 81.38 223 PHE A CA 1
ATOM 1657 C C . PHE A 1 223 ? -18.196 8.989 7.034 1.00 81.38 223 PHE A C 1
ATOM 1659 O O . PHE A 1 223 ? -19.051 8.609 7.874 1.00 81.38 223 PHE A O 1
#

InterPro domains:
  IPR000304 Pyrroline-5-carboxylate reductase-like [MF_01925] (1-219)
  IPR000304 Pyrroline-5-carboxylate reductase-like [TIGR00112] (7-219)
  IPR008927 6-phosphogluconate dehydrogenase-like, C-terminal domain superfamily [SSF48179] (114-221)
  IPR028939 Pyrroline-5-carboxylate reductase, catalytic, N-terminal [PF03807] (7-50)
  IPR029036 Pyrroline-5-carboxylate reductase, dimerisation domain [PF14748] (114-219)
  IPR036291 NAD(P)-binding domain superfamily [SSF51735] (5-112)

pLDDT: mean 96.27, std 3.84, range [58.19, 98.81]

Solvent-accessible surface area (backbone atoms only — not comparable to full-atom values): 12248 Å² total; per-residue (Å²): 137,89,85,78,92,52,65,57,66,52,52,60,75,39,61,62,43,74,47,80,58,60,54,92,50,42,64,65,52,36,51,58,35,44,76,79,38,82,51,76,91,27,43,37,36,32,57,37,72,30,58,52,70,70,55,48,23,74,44,63,36,82,80,59,40,50,37,44,36,42,56,26,75,47,32,84,76,46,65,15,42,27,27,37,30,58,59,87,86,51,51,67,70,61,54,50,50,51,48,56,60,47,40,72,25,23,43,73,44,82,38,97,44,74,70,44,48,37,54,34,35,32,70,44,36,53,32,60,57,58,53,50,54,51,46,51,55,51,24,57,50,38,33,73,75,68,40,52,69,69,56,17,44,51,53,45,52,51,51,54,52,51,54,53,50,50,52,70,76,34,80,92,54,55,70,69,56,62,52,49,77,67,40,50,90,91,33,73,55,36,57,53,52,46,53,44,55,77,68,38,44,71,58,52,52,51,52,53,34,51,51,46,30,52,49,35,59,53,37,47,76,75,88

Foldseek 3Di:
DDDDPDPQVVQQPDLEAEADDEPVCSLVSLQVNLVRHDQVNHEYEYCYFQADPVNSCVSNNVNHQYKYWPWAPQLVVLAIEIEIEGPPPRDPVSVVVVQVVSNSSHHYDYDPDPLVSLLCCLVGHCVVVVLVVVLVVQLVVVVVVPDDSVRSNVVSVCVVVVLVVVCVVCVPDDPVRSLVVVDDVVDPSVVVVVVCVVVPVVVVSVVSSVVSSVVSNVSNVVD

Radius of gyration: 21.4 Å; Cα contacts (8 Å, |Δi|>4): 261; chains: 1; bounding box: 54×37×58 Å

Nearest PDB structures (foldseek):
  3tri-assembly1_B  TM=9.209E-01  e=1.801E-20  Coxiella burnetii
  2ag8-assembly1_A  TM=9.583E-01  e=6.862E-20  Neisseria meningitidis MC58
  2rcy-assembly1_A  TM=9.415E-01  e=1.332E-18  Plasmodium falciparum 3D7
  2rcy-assembly1_B-2  TM=9.034E-01  e=2.302E-17  Plasmodium falciparum 3D7
  2rcy-assembly1_D-2  TM=9.232E-01  e=6.556E-17  Plasmodium falciparum 3D7

Mean predicted aligned error: 3.52 Å

Organism: NCBI:txid41202